Protein AF-A0A844MZE5-F1 (afdb_monomer_lite)

Structure (mmCIF, N/CA/C/O backbone):
data_AF-A0A844MZE5-F1
#
_entry.id   AF-A0A844MZE5-F1
#
loop_
_atom_site.group_PDB
_atom_site.id
_atom_site.type_symbol
_atom_site.label_atom_id
_atom_site.label_alt_id
_atom_site.label_comp_id
_atom_site.label_asym_id
_atom_site.label_entity_id
_atom_site.label_seq_id
_atom_site.pdbx_PDB_ins_code
_atom_site.Cartn_x
_atom_site.Cartn_y
_atom_site.Cartn_z
_atom_site.occupancy
_atom_site.B_iso_or_equiv
_atom_site.auth_seq_id
_atom_site.auth_comp_id
_atom_site.auth_asym_id
_atom_site.auth_atom_id
_atom_site.pdbx_PDB_model_num
ATOM 1 N N . MET A 1 1 ? 34.091 -1.057 -48.719 1.00 62.03 1 MET A N 1
ATOM 2 C CA . MET A 1 1 ? 33.759 -0.108 -47.631 1.00 62.03 1 MET A CA 1
ATOM 3 C C . MET A 1 1 ? 32.250 0.075 -47.453 1.00 62.03 1 MET A C 1
ATOM 5 O O . MET A 1 1 ? 31.796 -0.025 -46.327 1.00 62.03 1 MET A O 1
ATOM 9 N N . PHE A 1 2 ? 31.453 0.263 -48.514 1.00 74.75 2 PHE A N 1
ATOM 10 C CA . PHE A 1 2 ? 29.989 0.417 -48.389 1.00 74.75 2 PHE A CA 1
ATOM 11 C C . PHE A 1 2 ? 29.241 -0.821 -47.860 1.00 74.75 2 PHE A C 1
ATOM 13 O O . PHE A 1 2 ? 28.331 -0.682 -47.054 1.00 74.75 2 PHE A O 1
ATOM 20 N N . ALA A 1 3 ? 29.650 -2.036 -48.246 1.00 79.75 3 ALA A N 1
ATOM 21 C CA . ALA A 1 3 ? 29.016 -3.264 -47.754 1.00 79.75 3 ALA A CA 1
ATOM 22 C C . ALA A 1 3 ? 29.178 -3.441 -46.232 1.00 79.75 3 ALA A C 1
ATOM 24 O O . ALA A 1 3 ? 28.212 -3.742 -45.544 1.00 79.75 3 ALA A O 1
ATOM 25 N N . THR A 1 4 ? 30.373 -3.176 -45.694 1.00 84.81 4 THR A N 1
ATOM 26 C CA . THR A 1 4 ? 30.642 -3.233 -44.251 1.00 84.81 4 THR A CA 1
ATOM 27 C C . THR A 1 4 ? 29.867 -2.175 -43.473 1.00 84.81 4 THR A C 1
ATOM 29 O O . THR A 1 4 ? 29.369 -2.474 -42.394 1.00 84.81 4 THR A O 1
ATOM 32 N N . PHE A 1 5 ? 29.723 -0.966 -44.022 1.00 85.44 5 PHE A N 1
ATOM 33 C CA . PHE A 1 5 ? 28.896 0.076 -43.415 1.00 85.44 5 PHE A CA 1
ATOM 34 C C . PHE A 1 5 ? 27.427 -0.360 -43.322 1.00 85.44 5 PHE A C 1
ATOM 36 O O . PHE A 1 5 ? 26.865 -0.348 -42.233 1.00 85.44 5 PHE A O 1
ATOM 43 N N . ASN A 1 6 ? 26.847 -0.862 -44.418 1.00 90.94 6 ASN A N 1
ATOM 44 C CA . ASN A 1 6 ? 25.459 -1.336 -44.429 1.00 90.94 6 ASN A CA 1
ATOM 45 C C . ASN A 1 6 ? 25.222 -2.486 -43.437 1.00 90.94 6 ASN A C 1
ATOM 47 O O . ASN A 1 6 ? 24.191 -2.515 -42.771 1.00 90.94 6 ASN A O 1
ATOM 51 N N . THR A 1 7 ? 26.178 -3.410 -43.296 1.00 93.06 7 THR A N 1
ATOM 52 C CA . THR A 1 7 ? 26.089 -4.497 -42.308 1.00 93.06 7 THR A CA 1
ATOM 53 C C . THR A 1 7 ? 26.129 -3.979 -40.870 1.00 93.06 7 THR A C 1
ATOM 55 O O . THR A 1 7 ? 25.353 -4.444 -40.039 1.00 93.06 7 THR A O 1
ATOM 58 N N . ILE A 1 8 ? 27.002 -3.013 -40.565 1.00 92.69 8 ILE A N 1
ATOM 59 C CA . ILE A 1 8 ? 27.082 -2.410 -39.225 1.00 92.69 8 ILE A CA 1
ATOM 60 C C . ILE A 1 8 ? 25.789 -1.654 -38.907 1.00 92.69 8 ILE A C 1
ATOM 62 O O . ILE A 1 8 ? 25.239 -1.820 -37.822 1.00 92.69 8 ILE A O 1
ATOM 66 N N . THR A 1 9 ? 25.267 -0.877 -39.857 1.00 93.81 9 THR A N 1
ATOM 67 C CA . THR A 1 9 ? 24.006 -0.147 -39.686 1.00 93.81 9 THR A CA 1
ATOM 68 C C . THR A 1 9 ? 22.833 -1.095 -39.452 1.00 93.81 9 THR A C 1
ATOM 70 O O . THR A 1 9 ? 22.092 -0.892 -38.498 1.00 93.81 9 THR A O 1
ATOM 73 N N . ALA A 1 10 ? 22.692 -2.155 -40.253 1.00 94.06 10 ALA A N 1
ATOM 74 C CA . ALA A 1 10 ? 21.623 -3.139 -40.074 1.00 94.06 10 ALA A CA 1
ATOM 75 C C . ALA A 1 10 ? 21.703 -3.833 -38.706 1.00 94.06 10 ALA A C 1
ATOM 77 O O . ALA A 1 10 ? 20.688 -3.983 -38.032 1.00 94.06 10 ALA A O 1
ATOM 78 N N . LYS A 1 11 ? 22.914 -4.190 -38.257 1.00 95.31 11 LYS A N 1
ATOM 79 C CA . LYS A 1 11 ? 23.116 -4.786 -36.932 1.00 95.31 11 LYS A CA 1
ATOM 80 C C . LYS A 1 11 ? 22.737 -3.820 -35.810 1.00 95.31 11 LYS A C 1
ATOM 82 O O . LYS A 1 11 ? 22.102 -4.231 -34.850 1.00 95.31 11 LYS A O 1
ATOM 87 N N . ASN A 1 12 ? 23.117 -2.550 -35.926 1.00 94.38 12 ASN A N 1
ATOM 88 C CA . ASN A 1 12 ? 22.769 -1.548 -34.921 1.00 94.38 12 ASN A CA 1
ATOM 89 C C . ASN A 1 12 ? 21.256 -1.311 -34.866 1.00 94.38 12 ASN A C 1
ATOM 91 O O . ASN A 1 12 ? 20.723 -1.211 -33.769 1.00 94.38 12 ASN A O 1
ATOM 95 N N . ILE A 1 13 ? 20.578 -1.277 -36.020 1.00 95.75 13 ILE A N 1
ATOM 96 C CA . ILE A 1 13 ? 19.114 -1.169 -36.088 1.00 95.75 13 ILE A CA 1
ATOM 97 C C . ILE A 1 13 ? 18.466 -2.361 -35.382 1.00 95.75 13 ILE A C 1
ATOM 99 O O . ILE A 1 13 ? 17.639 -2.161 -34.500 1.00 95.75 13 ILE A O 1
ATOM 103 N N . GLN A 1 14 ? 18.908 -3.582 -35.685 1.00 96.62 14 GLN A N 1
ATOM 104 C CA . GLN A 1 14 ? 18.372 -4.780 -35.044 1.00 96.62 14 GLN A CA 1
ATOM 105 C C . GLN A 1 14 ? 18.570 -4.756 -33.519 1.00 96.62 14 GLN A C 1
ATOM 107 O O . GLN A 1 14 ? 17.635 -5.018 -32.774 1.00 96.62 14 GLN A O 1
ATOM 112 N N . VAL A 1 15 ? 19.761 -4.377 -33.042 1.00 96.94 15 VAL A N 1
ATOM 113 C CA . VAL A 1 15 ? 20.028 -4.251 -31.598 1.00 96.94 15 VAL A CA 1
ATOM 114 C C . VAL A 1 15 ? 19.123 -3.197 -30.955 1.00 96.94 15 VAL A C 1
ATOM 116 O O . VAL A 1 15 ? 18.650 -3.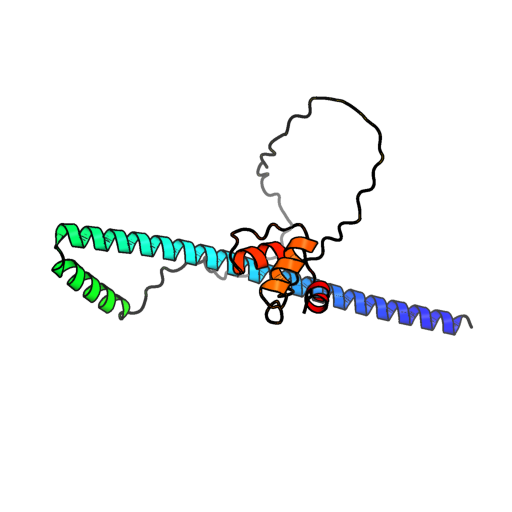392 -29.839 1.00 96.94 15 VAL A O 1
ATOM 119 N N . THR A 1 16 ? 18.858 -2.081 -31.641 1.00 95.31 16 THR A N 1
ATOM 120 C CA . THR A 1 16 ? 17.928 -1.070 -31.122 1.00 95.31 16 THR A CA 1
ATOM 121 C C . THR A 1 16 ? 16.478 -1.542 -31.132 1.00 95.31 16 THR A C 1
ATOM 123 O O . THR A 1 16 ? 15.748 -1.216 -30.205 1.00 95.31 16 THR A O 1
ATOM 126 N N . GLU A 1 17 ? 16.057 -2.317 -32.130 1.00 96.75 17 GLU A N 1
ATOM 127 C CA . GLU A 1 17 ? 14.709 -2.894 -32.191 1.00 96.75 17 GLU A CA 1
ATOM 128 C C . GLU A 1 17 ? 14.490 -3.914 -31.068 1.00 96.75 17 GLU A C 1
ATOM 130 O O . GLU A 1 17 ? 13.456 -3.872 -30.402 1.00 96.75 17 GLU A O 1
ATOM 135 N N . GLU A 1 18 ? 15.484 -4.766 -30.800 1.00 96.69 18 GLU A N 1
ATOM 136 C CA . GLU A 1 18 ? 15.472 -5.699 -29.667 1.00 96.69 18 GLU A CA 1
ATOM 137 C C . GLU A 1 18 ? 15.380 -4.938 -28.334 1.00 96.69 18 GLU A C 1
ATOM 139 O O . GLU A 1 18 ? 14.495 -5.219 -27.529 1.00 96.69 18 GLU A O 1
ATOM 144 N N . LEU A 1 19 ? 16.194 -3.892 -28.141 1.00 97.00 19 LEU A N 1
ATOM 145 C CA . LEU A 1 19 ? 16.140 -3.069 -26.927 1.00 97.00 19 LEU A CA 1
ATOM 146 C C . LEU A 1 19 ? 14.786 -2.363 -26.748 1.00 97.00 19 LEU A C 1
ATOM 148 O O . LEU A 1 19 ? 14.282 -2.264 -25.632 1.00 97.00 19 LEU A O 1
ATOM 152 N N . ILE A 1 20 ? 14.192 -1.857 -27.832 1.00 97.06 20 ILE A N 1
ATOM 153 C CA . ILE A 1 20 ? 12.863 -1.233 -27.784 1.00 97.06 20 ILE A CA 1
ATOM 154 C C . ILE A 1 20 ? 11.812 -2.265 -27.374 1.00 97.06 20 ILE A C 1
ATOM 156 O O . ILE A 1 20 ? 10.967 -1.956 -26.535 1.00 97.06 20 ILE A O 1
ATOM 160 N N . SER A 1 21 ? 11.871 -3.475 -27.933 1.00 97.38 21 SER A N 1
ATOM 161 C CA . SER A 1 21 ? 10.956 -4.562 -27.576 1.00 97.38 21 SER A CA 1
ATOM 162 C C . SER A 1 21 ? 11.075 -4.936 -26.097 1.00 97.38 21 SER A C 1
ATOM 164 O O . SER A 1 21 ? 10.057 -5.084 -25.420 1.00 97.38 21 SER A O 1
ATOM 166 N N . ASP A 1 22 ? 12.298 -5.041 -25.579 1.00 97.50 22 ASP A N 1
ATOM 167 C CA . ASP A 1 22 ? 12.542 -5.364 -24.170 1.00 97.50 22 ASP A CA 1
ATOM 168 C C . ASP A 1 22 ? 11.996 -4.270 -23.240 1.00 97.50 22 ASP A C 1
ATOM 170 O O . ASP A 1 22 ? 11.276 -4.566 -22.285 1.00 97.50 22 ASP A O 1
ATOM 174 N N . LEU A 1 23 ? 12.252 -2.996 -23.558 1.00 96.56 23 LEU A N 1
ATOM 175 C CA . LEU A 1 23 ? 11.736 -1.863 -22.782 1.00 96.56 23 LEU A CA 1
ATOM 176 C C . LEU A 1 23 ? 10.206 -1.772 -22.826 1.00 96.56 23 LEU A C 1
ATOM 178 O O . LEU A 1 23 ? 9.580 -1.412 -21.830 1.00 96.56 23 LEU A O 1
ATOM 182 N N . GLN A 1 24 ? 9.584 -2.094 -23.963 1.00 96.94 24 GLN A N 1
ATOM 183 C CA . GLN A 1 24 ? 8.125 -2.148 -24.073 1.00 96.94 24 GLN A CA 1
ATOM 184 C C . GLN A 1 24 ? 7.541 -3.253 -23.189 1.00 96.94 24 GLN A C 1
ATOM 186 O O . GLN A 1 24 ? 6.580 -2.998 -22.459 1.00 96.94 24 GLN A O 1
ATOM 191 N N . ALA A 1 25 ? 8.151 -4.441 -23.190 1.00 97.00 25 ALA A N 1
ATOM 192 C CA . ALA A 1 25 ? 7.737 -5.546 -22.331 1.00 97.00 25 ALA A CA 1
ATOM 193 C C . ALA A 1 25 ? 7.903 -5.209 -20.839 1.00 97.00 25 ALA A C 1
ATOM 195 O O . ALA A 1 25 ? 7.015 -5.502 -20.033 1.00 97.00 25 ALA A O 1
ATOM 196 N N . GLU A 1 26 ? 9.001 -4.548 -20.463 1.00 96.94 26 GLU A N 1
ATOM 197 C CA . GLU A 1 26 ? 9.233 -4.100 -19.087 1.00 96.94 26 GLU A CA 1
ATOM 198 C C . GLU A 1 26 ? 8.205 -3.046 -18.651 1.00 96.94 26 GLU A C 1
ATOM 200 O O . GLU A 1 26 ? 7.651 -3.129 -17.553 1.00 96.94 26 GLU A O 1
ATOM 205 N N . LEU A 1 27 ? 7.875 -2.095 -19.529 1.00 95.75 27 LEU A N 1
ATOM 206 C CA . LEU A 1 27 ? 6.874 -1.064 -19.255 1.00 95.75 27 LEU A CA 1
ATOM 207 C C . LEU A 1 27 ? 5.479 -1.679 -19.068 1.00 95.75 27 LEU A C 1
ATOM 209 O O . LEU A 1 27 ? 4.749 -1.302 -18.146 1.00 95.75 27 LEU A O 1
ATOM 213 N N . GLU A 1 28 ? 5.104 -2.650 -19.898 1.00 96.94 28 GLU A N 1
ATOM 214 C CA . GLU A 1 28 ? 3.848 -3.387 -19.735 1.00 96.94 28 GLU A CA 1
ATOM 215 C C . GLU A 1 28 ? 3.813 -4.187 -18.430 1.00 96.94 28 GLU A C 1
ATOM 217 O O . GLU A 1 28 ? 2.810 -4.134 -17.710 1.00 96.94 28 GLU A O 1
ATOM 222 N N . ALA A 1 29 ? 4.908 -4.862 -18.074 1.00 96.62 29 ALA A N 1
ATOM 223 C CA . ALA A 1 29 ? 5.017 -5.578 -16.807 1.00 96.62 29 ALA A CA 1
ATOM 224 C C . ALA A 1 29 ? 4.889 -4.626 -15.604 1.00 96.62 29 ALA A C 1
ATOM 226 O O . ALA A 1 29 ? 4.126 -4.906 -14.675 1.00 96.62 29 ALA A O 1
ATOM 227 N N . ALA A 1 30 ? 5.560 -3.473 -15.643 1.00 95.69 30 ALA A N 1
ATOM 228 C CA . ALA A 1 30 ? 5.469 -2.450 -14.604 1.00 95.69 30 ALA A CA 1
ATOM 229 C C . ALA A 1 30 ? 4.044 -1.884 -14.477 1.00 95.69 30 ALA A C 1
ATOM 231 O O . ALA A 1 30 ? 3.528 -1.738 -13.367 1.00 95.69 30 ALA A O 1
ATOM 232 N N . ARG A 1 31 ? 3.355 -1.633 -15.600 1.00 95.88 31 ARG A N 1
ATOM 233 C CA . ARG A 1 31 ? 1.943 -1.205 -15.596 1.00 95.88 31 ARG A CA 1
ATOM 234 C C . ARG A 1 31 ? 1.025 -2.246 -14.961 1.00 95.88 31 ARG A C 1
ATOM 236 O O . ARG A 1 31 ? 0.148 -1.883 -14.181 1.00 95.88 31 ARG A O 1
ATOM 243 N N . GLN A 1 32 ? 1.228 -3.527 -15.263 1.00 96.81 32 GLN A N 1
ATOM 244 C CA . GLN A 1 32 ? 0.449 -4.606 -14.651 1.00 96.81 32 GLN A CA 1
ATOM 245 C C . GLN A 1 32 ? 0.706 -4.713 -13.143 1.00 96.81 32 GLN A C 1
ATOM 247 O O . GLN A 1 32 ? -0.237 -4.919 -12.378 1.00 96.81 32 GLN A O 1
ATOM 252 N N . GLN A 1 33 ? 1.955 -4.547 -12.701 1.00 95.62 33 GLN A N 1
ATOM 253 C CA . GLN A 1 33 ? 2.292 -4.529 -11.274 1.00 95.62 33 GLN A CA 1
ATOM 254 C C . GLN A 1 33 ? 1.639 -3.348 -10.553 1.00 95.62 33 GLN A C 1
ATOM 256 O O . GLN A 1 33 ? 1.045 -3.538 -9.494 1.00 95.62 33 GLN A O 1
ATOM 261 N N . LEU A 1 34 ? 1.673 -2.154 -11.149 1.00 95.12 34 LEU A N 1
ATOM 262 C CA . LEU A 1 34 ? 1.036 -0.969 -10.581 1.00 95.12 34 LEU A CA 1
ATOM 263 C C . LEU A 1 34 ? -0.485 -1.137 -10.469 1.00 95.12 34 LEU A C 1
ATOM 265 O O . LEU A 1 34 ? -1.059 -0.814 -9.432 1.00 95.12 34 LEU A O 1
ATOM 269 N N . ALA A 1 35 ? -1.131 -1.706 -11.490 1.00 95.19 35 ALA A N 1
ATOM 270 C CA . ALA A 1 35 ? -2.563 -1.995 -11.443 1.00 95.19 35 ALA A CA 1
ATOM 271 C C . ALA A 1 35 ? -2.920 -2.974 -10.309 1.00 95.19 35 ALA A C 1
ATOM 273 O O . ALA A 1 35 ? -3.904 -2.765 -9.601 1.00 95.19 35 ALA A O 1
ATOM 274 N N . ARG A 1 36 ? -2.097 -4.011 -10.092 1.00 95.44 36 ARG A N 1
ATOM 275 C CA . ARG A 1 36 ? -2.279 -4.943 -8.966 1.00 95.44 36 ARG A CA 1
ATOM 276 C C . ARG A 1 36 ? -2.114 -4.250 -7.622 1.00 95.44 36 ARG A C 1
ATOM 278 O O . ARG A 1 36 ? -2.957 -4.431 -6.752 1.00 95.44 36 ARG A O 1
ATOM 285 N N . PHE A 1 37 ? -1.079 -3.429 -7.472 1.00 96.19 37 PHE A N 1
ATOM 286 C CA . PHE A 1 37 ? -0.841 -2.697 -6.232 1.00 96.19 37 PHE A CA 1
ATOM 287 C C . PHE A 1 37 ? -2.004 -1.753 -5.898 1.00 96.19 37 PHE A C 1
ATOM 289 O O . PHE A 1 37 ? -2.489 -1.751 -4.773 1.00 96.19 37 PHE A O 1
ATOM 296 N N . GLN A 1 38 ? -2.518 -1.016 -6.886 1.00 95.06 38 GLN A N 1
ATOM 297 C CA . GLN A 1 38 ? -3.681 -0.142 -6.696 1.00 95.06 38 GLN A CA 1
ATOM 298 C C . GLN A 1 38 ? -4.940 -0.923 -6.300 1.00 95.06 38 GLN A C 1
ATOM 300 O O . GLN A 1 38 ? -5.698 -0.486 -5.432 1.00 95.06 38 GLN A O 1
ATOM 305 N N . GLN A 1 39 ? -5.162 -2.091 -6.908 1.00 95.12 39 GLN A N 1
ATOM 306 C CA . GLN A 1 39 ? -6.278 -2.962 -6.546 1.00 95.12 39 GLN A CA 1
ATOM 307 C C . GLN A 1 39 ? -6.145 -3.479 -5.105 1.00 95.12 39 GLN A C 1
ATOM 309 O O . GLN A 1 39 ? -7.122 -3.474 -4.352 1.00 95.12 39 GLN A O 1
ATOM 314 N N . GLU A 1 40 ? -4.946 -3.909 -4.712 1.00 94.31 40 GLU A N 1
ATOM 315 C CA . GLU A 1 40 ? -4.650 -4.358 -3.349 1.00 94.31 40 GLU A CA 1
ATOM 316 C C . GLU A 1 40 ? -4.820 -3.226 -2.331 1.00 94.31 40 GLU A C 1
ATOM 318 O O . GLU A 1 40 ? -5.442 -3.432 -1.289 1.00 94.31 40 GLU A O 1
ATOM 323 N N . GLU A 1 41 ? -4.354 -2.018 -2.646 1.00 94.94 41 GLU A N 1
ATOM 324 C CA . GLU A 1 41 ? -4.517 -0.836 -1.800 1.00 94.94 41 GLU A CA 1
ATOM 325 C C . GLU A 1 41 ? -6.002 -0.498 -1.598 1.00 94.94 41 GLU A C 1
ATOM 327 O O . GLU A 1 41 ? -6.452 -0.307 -0.465 1.00 94.94 41 GLU A O 1
ATOM 332 N N . GLN A 1 42 ? -6.806 -0.504 -2.666 1.00 93.06 42 GLN A N 1
ATOM 333 C CA . GLN A 1 42 ? -8.246 -0.262 -2.561 1.00 93.06 42 GLN A CA 1
ATOM 334 C C . GLN A 1 42 ? -8.944 -1.342 -1.720 1.00 93.06 42 GLN A C 1
ATOM 336 O O . GLN A 1 42 ? -9.814 -1.030 -0.895 1.00 93.06 42 GLN A O 1
ATOM 341 N N . ALA A 1 43 ? -8.553 -2.607 -1.883 1.00 91.19 43 ALA A N 1
ATOM 342 C CA . ALA A 1 43 ? -9.070 -3.700 -1.067 1.00 91.19 43 ALA A CA 1
ATOM 343 C C . ALA A 1 43 ? -8.673 -3.528 0.408 1.00 91.19 43 AL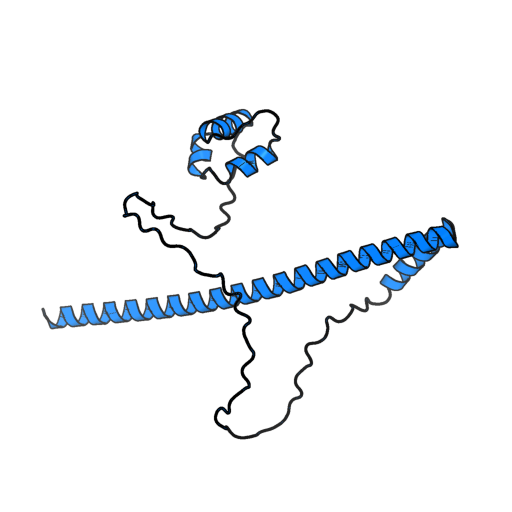A A C 1
ATOM 345 O O . ALA A 1 43 ? -9.508 -3.710 1.297 1.00 91.19 43 ALA A O 1
ATOM 346 N N . GLN A 1 44 ? -7.436 -3.107 0.679 1.00 93.56 44 GLN A N 1
ATOM 347 C CA . GLN A 1 44 ? -6.939 -2.860 2.028 1.00 93.56 44 GLN A CA 1
ATOM 348 C C . GLN A 1 44 ? -7.661 -1.689 2.701 1.00 93.56 44 GLN A C 1
ATOM 350 O O . GLN A 1 44 ? -8.061 -1.808 3.860 1.00 93.56 44 GLN A O 1
ATOM 355 N N . LEU A 1 45 ? -7.871 -0.578 1.993 1.00 93.62 45 LEU A N 1
ATOM 356 C CA . LEU A 1 45 ? -8.633 0.564 2.502 1.00 93.62 45 LEU A CA 1
ATOM 357 C C . LEU A 1 45 ? -10.079 0.168 2.817 1.00 93.62 45 LEU A C 1
ATOM 359 O O . LEU A 1 45 ? -10.596 0.523 3.876 1.00 93.62 45 LEU A O 1
ATOM 363 N N . THR A 1 46 ? -10.700 -0.633 1.949 1.00 93.75 46 THR A N 1
ATOM 364 C CA . THR A 1 46 ? -12.053 -1.163 2.171 1.00 93.75 46 THR A CA 1
ATOM 365 C C . THR A 1 46 ? -12.103 -2.074 3.399 1.00 93.75 46 THR A C 1
ATOM 367 O O . THR A 1 46 ? -12.968 -1.910 4.261 1.00 93.75 46 THR A O 1
ATOM 370 N N . ALA A 1 47 ? -11.148 -2.999 3.528 1.00 90.00 47 ALA A N 1
ATOM 371 C CA . ALA A 1 47 ? -11.045 -3.892 4.678 1.00 90.00 47 ALA A CA 1
ATOM 372 C C . ALA A 1 47 ? -10.795 -3.120 5.982 1.00 90.00 47 ALA A C 1
ATOM 374 O O . ALA A 1 47 ? -11.393 -3.434 7.011 1.00 90.00 47 ALA A O 1
ATOM 375 N N . LYS A 1 48 ? -9.962 -2.075 5.938 1.00 91.94 48 LYS A N 1
ATOM 376 C CA . LYS A 1 48 ? -9.706 -1.192 7.077 1.00 91.94 48 LYS A CA 1
ATOM 377 C C . LYS A 1 48 ? -10.969 -0.439 7.492 1.00 91.94 48 LYS A C 1
ATOM 379 O O . LYS A 1 48 ? -11.308 -0.462 8.670 1.00 91.94 48 LYS A O 1
ATOM 384 N N . ALA A 1 49 ? -11.691 0.158 6.546 1.00 92.19 49 ALA A N 1
ATOM 385 C CA . ALA A 1 49 ? -12.949 0.848 6.830 1.00 92.19 49 ALA A CA 1
ATOM 386 C C . ALA A 1 49 ? -14.001 -0.105 7.430 1.00 92.19 49 ALA A C 1
ATOM 388 O O . ALA A 1 49 ? -14.674 0.237 8.405 1.00 92.19 49 ALA A O 1
ATOM 389 N N . ALA A 1 50 ? -14.105 -1.329 6.902 1.00 90.12 50 ALA A N 1
ATOM 390 C CA . ALA A 1 50 ? -14.984 -2.358 7.453 1.00 90.12 50 ALA A CA 1
ATOM 391 C C . ALA A 1 50 ? -14.569 -2.778 8.876 1.00 90.12 50 ALA A C 1
ATOM 393 O O . ALA A 1 50 ? -15.424 -2.911 9.751 1.00 90.12 50 ALA A O 1
ATOM 394 N N . ALA A 1 51 ? -13.267 -2.940 9.133 1.00 90.62 51 ALA A N 1
ATOM 395 C CA . ALA A 1 51 ? -12.744 -3.268 10.458 1.00 90.62 51 ALA A CA 1
ATOM 396 C C . ALA A 1 51 ? -12.979 -2.138 11.474 1.00 90.62 51 ALA A C 1
ATOM 398 O O . ALA A 1 51 ? -13.373 -2.408 12.609 1.00 90.62 51 ALA A O 1
ATOM 399 N N . GLU A 1 52 ? -12.791 -0.879 11.074 1.00 91.56 52 GLU A N 1
ATOM 400 C CA . GLU A 1 52 ? -13.082 0.293 11.909 1.00 91.56 52 GLU A CA 1
ATOM 401 C C . GLU A 1 52 ? -14.578 0.374 12.247 1.00 91.56 52 GLU A C 1
ATOM 403 O O . GLU A 1 52 ? -14.938 0.541 13.415 1.00 91.56 52 GLU A O 1
ATOM 408 N N . SER A 1 53 ? -15.453 0.145 11.263 1.00 92.94 53 SER A N 1
ATOM 409 C CA . SER A 1 53 ? -16.902 0.084 11.480 1.00 92.94 53 SER A CA 1
ATOM 410 C C . SER A 1 53 ? -17.304 -1.063 12.417 1.00 92.94 53 SER A C 1
ATOM 412 O O . SER A 1 53 ? -18.106 -0.869 13.335 1.00 92.94 53 SER A O 1
ATOM 414 N N . ALA A 1 54 ? -16.710 -2.248 12.246 1.00 88.44 54 ALA A N 1
ATOM 415 C CA . ALA A 1 54 ? -16.952 -3.393 13.120 1.00 88.44 54 ALA A CA 1
ATOM 416 C C . ALA A 1 54 ? -16.488 -3.124 14.561 1.00 88.44 54 ALA A C 1
ATOM 418 O O . ALA A 1 54 ? -17.188 -3.485 15.510 1.00 88.44 54 ALA A O 1
ATOM 419 N N . LEU A 1 55 ? -15.348 -2.448 14.740 1.00 88.56 55 LEU A N 1
ATOM 420 C CA . LEU A 1 55 ? -14.848 -2.048 16.056 1.00 88.56 55 LEU A CA 1
ATOM 421 C C . LEU A 1 55 ? -15.808 -1.060 16.728 1.00 88.56 55 LEU A C 1
ATOM 423 O O . LEU A 1 55 ? -16.134 -1.228 17.906 1.00 88.56 55 LEU A O 1
ATOM 427 N N . GLU A 1 56 ? -16.311 -0.069 15.991 1.00 91.56 56 GLU A N 1
ATOM 428 C CA . GLU A 1 56 ? -17.290 0.886 16.517 1.00 91.56 56 GLU A CA 1
ATOM 429 C C . GLU A 1 56 ? -18.606 0.195 16.911 1.00 91.56 56 GLU A C 1
ATOM 431 O O . GLU A 1 56 ? -19.135 0.427 18.007 1.00 91.56 56 GLU A O 1
ATOM 436 N N . ALA A 1 57 ? -19.107 -0.711 16.067 1.00 89.81 57 ALA A N 1
ATOM 437 C CA . ALA A 1 57 ? -20.302 -1.500 16.351 1.00 89.81 57 ALA A CA 1
ATOM 438 C C . ALA A 1 57 ? -20.121 -2.382 17.597 1.00 89.81 57 ALA A C 1
ATOM 440 O O . ALA A 1 57 ? -20.992 -2.397 18.473 1.00 89.81 57 ALA A O 1
ATOM 441 N N . ALA A 1 58 ? -18.972 -3.052 17.728 1.00 87.00 58 ALA A N 1
ATOM 442 C CA . ALA A 1 58 ? -18.637 -3.844 18.906 1.00 87.00 58 ALA A CA 1
ATOM 443 C C . ALA A 1 58 ? -18.568 -2.968 20.165 1.00 87.00 58 ALA A C 1
ATOM 445 O O . ALA A 1 58 ? -19.172 -3.301 21.185 1.00 87.00 58 ALA A O 1
ATOM 446 N N . ALA A 1 59 ? -17.909 -1.807 20.098 1.00 87.81 59 ALA A N 1
ATOM 447 C CA . ALA A 1 59 ? -17.839 -0.867 21.215 1.00 87.81 59 ALA A CA 1
ATOM 448 C C . ALA A 1 59 ? -19.234 -0.379 21.645 1.00 87.81 59 ALA A C 1
ATOM 450 O O . ALA A 1 59 ? -19.512 -0.258 22.844 1.00 87.81 59 ALA A O 1
ATOM 451 N N . LYS A 1 60 ? -20.134 -0.131 20.687 1.00 91.19 60 LYS A N 1
ATOM 452 C CA . LYS A 1 60 ? -21.528 0.236 20.963 1.00 91.19 60 LYS A CA 1
ATOM 453 C C . LYS A 1 60 ? -22.303 -0.915 21.608 1.00 91.19 60 LYS A C 1
ATOM 455 O O . LYS A 1 60 ? -23.026 -0.671 22.573 1.00 91.19 60 LYS A O 1
ATOM 460 N N . ALA A 1 61 ? -22.119 -2.147 21.133 1.00 87.75 61 ALA A N 1
ATOM 461 C CA . ALA A 1 61 ? -22.722 -3.337 21.730 1.00 87.75 61 ALA A CA 1
ATOM 462 C C . ALA A 1 61 ? -22.250 -3.541 23.178 1.00 87.75 61 ALA A C 1
ATOM 464 O O . ALA A 1 61 ? -23.080 -3.684 24.073 1.00 87.75 61 ALA A O 1
ATOM 465 N N . PHE A 1 62 ? -20.943 -3.432 23.444 1.00 87.38 62 PHE A N 1
ATOM 466 C CA . PHE A 1 62 ? -20.399 -3.516 24.804 1.00 87.38 62 PHE A CA 1
ATOM 467 C C . PHE A 1 62 ? -20.975 -2.444 25.732 1.00 87.38 62 PHE A C 1
ATOM 469 O O . PHE A 1 62 ? -21.347 -2.755 26.862 1.00 87.38 62 PHE A O 1
ATOM 476 N N . LYS A 1 63 ? -21.102 -1.194 25.265 1.00 89.38 63 LYS A N 1
ATOM 477 C CA . LYS A 1 63 ? -21.741 -0.124 26.049 1.00 89.38 63 LYS A CA 1
ATOM 478 C C . LYS A 1 63 ? -23.214 -0.425 26.330 1.00 89.38 63 LYS A C 1
ATOM 480 O O . LYS A 1 63 ? -23.660 -0.231 27.455 1.00 89.38 63 LYS A O 1
ATOM 485 N N . ALA A 1 64 ? -23.963 -0.907 25.339 1.00 89.81 64 ALA A N 1
ATOM 486 C CA . ALA A 1 64 ? -25.372 -1.254 25.513 1.00 89.81 64 ALA A CA 1
ATOM 487 C C . ALA A 1 64 ? -25.562 -2.398 26.524 1.00 89.81 64 ALA A C 1
ATOM 489 O O . ALA A 1 64 ? -26.422 -2.303 27.398 1.00 89.81 64 ALA A O 1
ATOM 490 N N . VAL A 1 65 ? -24.721 -3.435 26.456 1.00 88.81 65 VAL A N 1
ATOM 491 C CA . VAL A 1 65 ? -24.732 -4.553 27.413 1.00 88.81 65 VAL A CA 1
ATOM 492 C C . VAL A 1 65 ? -24.358 -4.078 28.816 1.00 88.81 65 VAL A C 1
ATOM 494 O O . VAL A 1 65 ? -25.049 -4.427 29.768 1.00 88.81 65 VAL A O 1
ATOM 497 N N . ALA A 1 66 ? -23.338 -3.226 28.950 1.00 88.94 66 ALA A N 1
ATOM 498 C CA . ALA A 1 66 ? -22.954 -2.652 30.240 1.00 88.94 66 ALA A CA 1
ATOM 499 C C . ALA A 1 66 ? -24.098 -1.855 30.887 1.00 88.94 66 ALA A C 1
ATOM 501 O O . ALA A 1 66 ? -24.310 -1.952 32.093 1.00 88.94 66 ALA A O 1
ATOM 502 N N . ILE A 1 67 ? -24.859 -1.097 30.089 1.00 89.38 67 ILE A N 1
ATOM 503 C CA . ILE A 1 67 ? -26.013 -0.323 30.572 1.00 89.38 67 ILE A CA 1
ATOM 504 C C . ILE A 1 67 ? -27.176 -1.241 30.975 1.00 89.38 67 ILE A C 1
ATOM 506 O O . ILE A 1 67 ? -27.822 -0.990 31.988 1.00 89.38 67 ILE A O 1
ATOM 510 N N . ALA A 1 68 ? -27.461 -2.285 30.192 1.00 88.12 68 ALA A N 1
ATOM 511 C CA . ALA A 1 68 ? -28.629 -3.141 30.403 1.00 88.12 68 ALA A CA 1
ATOM 512 C C . ALA A 1 68 ? -28.418 -4.235 31.466 1.00 88.12 68 ALA A C 1
ATOM 514 O O . ALA A 1 68 ? -29.360 -4.578 32.178 1.00 88.12 68 ALA A O 1
ATOM 515 N N . TYR A 1 69 ? -27.202 -4.775 31.579 1.00 86.88 69 TYR A N 1
ATOM 516 C CA . TYR A 1 69 ? -26.904 -5.976 32.371 1.00 86.88 69 TYR A CA 1
ATOM 517 C C . TYR A 1 69 ? -25.739 -5.799 33.364 1.00 86.88 69 TYR A C 1
ATOM 519 O O . TYR A 1 69 ? -25.423 -6.728 34.108 1.00 86.88 69 TYR A O 1
ATOM 527 N N . GLY A 1 70 ? -25.108 -4.619 33.418 1.00 86.44 70 GLY A N 1
ATOM 528 C CA . GLY A 1 70 ? -23.986 -4.341 34.320 1.00 86.44 70 GLY A CA 1
ATOM 529 C C . GLY A 1 70 ? -22.694 -5.079 33.945 1.00 86.44 70 GLY A C 1
ATOM 530 O O . GLY A 1 70 ? -22.564 -5.627 32.851 1.00 86.44 70 GLY A O 1
ATOM 531 N N . GLU A 1 71 ? -21.713 -5.089 34.854 1.00 80.94 71 GLU A N 1
ATOM 532 C CA . GLU A 1 71 ? -20.378 -5.663 34.600 1.00 80.94 71 GLU A CA 1
ATOM 533 C C . GLU A 1 71 ? -20.413 -7.176 34.323 1.00 80.94 71 GLU A C 1
ATOM 535 O O . GLU A 1 71 ? -19.747 -7.638 33.398 1.00 80.94 71 GLU A O 1
ATOM 540 N N . ASN A 1 72 ? -21.267 -7.931 35.023 1.00 81.62 72 ASN A N 1
ATOM 541 C CA . ASN A 1 72 ? -21.400 -9.381 34.825 1.00 81.62 72 ASN A CA 1
ATOM 542 C C . ASN A 1 72 ? -21.933 -9.737 33.424 1.00 81.62 72 ASN A C 1
ATOM 544 O O . ASN A 1 72 ? -21.450 -10.676 32.797 1.00 81.62 72 ASN A O 1
ATOM 548 N N . GLY A 1 73 ? -22.877 -8.954 32.886 1.00 81.25 73 GLY A N 1
ATOM 549 C CA . GLY A 1 73 ? -23.388 -9.167 31.527 1.00 81.25 73 GLY A CA 1
ATOM 550 C C . GLY A 1 73 ? -22.351 -8.871 30.440 1.00 81.25 73 GLY A C 1
ATOM 551 O O . GLY A 1 73 ? -22.359 -9.497 29.382 1.00 81.25 73 GLY A O 1
ATOM 552 N N . VAL A 1 74 ? -21.414 -7.953 30.701 1.00 84.94 74 VAL A N 1
ATOM 553 C CA . VAL A 1 74 ? -20.294 -7.674 29.788 1.00 84.94 74 VAL A CA 1
ATOM 554 C C . VAL A 1 74 ? -19.318 -8.849 29.746 1.00 84.94 74 VAL A C 1
ATOM 556 O O . VAL A 1 74 ? -18.815 -9.172 28.669 1.00 84.94 74 VAL A O 1
ATOM 559 N N . GLU A 1 75 ? -19.045 -9.497 30.879 1.00 85.50 75 GLU A N 1
ATOM 560 C CA . GLU A 1 75 ? -18.183 -10.686 30.930 1.00 85.50 75 GLU A CA 1
ATOM 561 C C . GLU A 1 75 ? -18.810 -11.884 30.211 1.00 85.50 75 GLU A C 1
ATOM 563 O O . GLU A 1 75 ? -18.143 -12.526 29.396 1.00 85.50 75 GLU A O 1
ATOM 568 N N . GLU A 1 76 ? -20.103 -12.136 30.422 1.00 83.31 76 GLU A N 1
ATOM 569 C CA . GLU A 1 76 ? -20.836 -13.180 29.695 1.00 83.31 76 GLU A CA 1
ATOM 570 C C . GLU A 1 76 ? -20.867 -12.912 28.186 1.00 83.31 76 GLU A C 1
ATOM 572 O O . GLU A 1 76 ? -20.611 -13.818 27.391 1.00 83.31 76 GLU A O 1
ATOM 577 N N . PHE A 1 77 ? -21.087 -11.660 27.776 1.00 86.06 77 PHE A N 1
ATOM 578 C CA . PHE A 1 77 ? -21.063 -11.277 26.366 1.00 86.06 77 PHE A CA 1
ATOM 579 C C . PHE A 1 77 ? -19.670 -11.447 25.737 1.00 86.06 77 PHE A C 1
ATOM 581 O O . PHE A 1 77 ? -19.570 -11.963 24.626 1.00 86.06 77 PHE A O 1
ATOM 588 N N . LYS A 1 78 ? -18.581 -11.100 26.441 1.00 86.44 78 LYS A N 1
ATOM 589 C CA . LYS A 1 78 ? -17.205 -11.374 25.975 1.00 86.44 78 LYS A CA 1
ATOM 590 C C . LYS A 1 78 ? -16.952 -12.871 25.800 1.00 86.44 78 LYS A C 1
ATOM 592 O O . LYS A 1 78 ? -16.389 -13.272 24.784 1.00 86.44 78 LYS A O 1
ATOM 597 N N . ASN A 1 79 ? -17.381 -13.685 26.764 1.00 86.00 79 ASN A N 1
ATOM 598 C CA . ASN A 1 79 ? -17.219 -15.138 26.711 1.00 86.00 79 ASN A CA 1
ATOM 599 C C . ASN A 1 79 ? -18.022 -15.756 25.557 1.00 86.00 79 ASN A C 1
ATOM 601 O O . ASN A 1 79 ? -17.500 -16.612 24.845 1.00 86.00 79 ASN A O 1
ATOM 605 N N . ALA A 1 80 ? -19.246 -15.276 25.316 1.00 83.12 80 ALA A N 1
ATOM 606 C CA . ALA A 1 80 ? -20.061 -15.687 24.176 1.00 83.12 80 ALA A CA 1
ATOM 607 C C . ALA A 1 80 ? -19.423 -15.293 22.833 1.00 83.12 80 ALA A C 1
ATOM 609 O O . ALA A 1 80 ? -19.429 -16.084 21.895 1.00 83.12 80 ALA A O 1
ATOM 610 N N . LEU A 1 81 ? -18.822 -14.102 22.744 1.00 82.81 81 LEU A N 1
ATOM 611 C CA . LEU A 1 81 ? -18.156 -13.619 21.531 1.00 82.81 81 LEU A CA 1
ATOM 612 C C . LEU A 1 81 ? -16.870 -14.409 21.234 1.00 82.81 81 LEU A C 1
ATOM 614 O O . LEU A 1 81 ? -16.598 -14.739 20.082 1.00 82.81 81 LEU A O 1
ATOM 618 N N . LEU A 1 82 ? -16.115 -14.785 22.272 1.00 84.31 82 LEU A N 1
ATOM 619 C CA . LEU A 1 82 ? -14.959 -15.678 22.145 1.00 84.31 82 LEU A CA 1
ATOM 620 C C . LEU A 1 82 ? -15.370 -17.091 21.714 1.00 84.31 82 LEU A C 1
ATOM 622 O O . LEU A 1 82 ? -14.722 -17.661 20.838 1.00 84.31 82 LEU A O 1
ATOM 626 N N . ALA A 1 83 ? -16.458 -17.634 22.263 1.00 83.50 83 ALA A N 1
ATOM 627 C CA . ALA A 1 83 ? -16.999 -18.923 21.837 1.00 83.50 83 ALA A CA 1
ATOM 628 C C . ALA A 1 83 ? -17.487 -18.887 20.376 1.00 83.50 83 ALA A C 1
ATOM 630 O O . ALA A 1 83 ? -17.142 -19.769 19.593 1.00 83.50 83 ALA A O 1
ATOM 631 N N . ALA A 1 84 ? -18.192 -17.824 19.977 1.00 77.38 84 ALA A N 1
ATOM 632 C CA . ALA A 1 84 ? -18.649 -17.620 18.602 1.00 77.38 84 ALA A CA 1
ATOM 633 C C . ALA A 1 84 ? -17.493 -17.409 17.609 1.00 77.38 84 ALA A C 1
ATOM 635 O O . ALA A 1 84 ? -17.629 -17.749 16.442 1.00 77.38 84 ALA A O 1
ATOM 636 N N . SER A 1 85 ? -16.345 -16.884 18.055 1.00 72.12 85 SER A N 1
ATOM 637 C CA . SER A 1 85 ? -15.143 -16.756 17.213 1.00 72.12 85 SER A CA 1
ATOM 638 C C . SER A 1 85 ? -14.407 -18.081 16.964 1.00 72.12 85 SER A C 1
ATOM 640 O O . SER A 1 85 ? -13.569 -18.154 16.066 1.00 72.12 85 SER A O 1
ATOM 642 N N . GLN A 1 86 ? -14.688 -19.114 17.770 1.00 68.75 86 GLN A N 1
ATOM 643 C CA . GLN A 1 86 ? -14.143 -20.466 17.595 1.00 68.75 86 GLN A CA 1
ATOM 644 C C . GLN A 1 86 ? -15.001 -21.322 16.654 1.00 68.75 86 GLN A C 1
ATOM 646 O O . GLN A 1 86 ? -14.479 -22.240 16.021 1.00 68.75 86 GLN A O 1
ATOM 651 N N . GLU A 1 87 ? -16.292 -21.009 16.518 1.00 57.00 87 GLU A N 1
ATOM 652 C CA . GLU A 1 87 ? -17.070 -21.426 15.354 1.00 57.00 87 GLU A CA 1
ATOM 653 C C . GLU A 1 87 ? -16.564 -20.646 14.136 1.00 57.00 87 GLU A C 1
ATOM 655 O O . GLU A 1 87 ? -16.344 -19.441 14.206 1.00 57.00 87 GLU A O 1
ATOM 660 N N . ALA A 1 88 ? -16.279 -21.360 13.044 1.00 49.00 88 ALA A N 1
ATOM 661 C CA . ALA A 1 88 ? -15.544 -20.845 11.892 1.00 49.00 88 ALA A CA 1
ATOM 662 C C . ALA A 1 88 ? -15.990 -19.424 11.489 1.00 49.00 88 ALA A C 1
ATOM 664 O O . ALA A 1 88 ? -17.196 -19.185 11.363 1.00 49.00 88 ALA A O 1
ATOM 665 N N . PRO A 1 89 ? -15.048 -18.491 11.252 1.00 50.69 89 PRO A N 1
ATOM 666 C CA . PRO A 1 89 ? -15.391 -17.126 10.900 1.00 50.69 89 PRO A CA 1
ATOM 667 C C . PRO A 1 89 ? -16.208 -17.154 9.612 1.00 50.69 89 PRO A C 1
ATOM 669 O O . PRO A 1 89 ? -15.690 -17.465 8.538 1.00 50.69 89 PRO A O 1
ATOM 672 N N . GLN A 1 90 ? -17.492 -16.810 9.708 1.00 51.88 90 GLN A N 1
ATOM 673 C CA . GLN A 1 90 ? -18.228 -16.336 8.548 1.00 51.88 90 GLN A CA 1
ATOM 674 C C . GLN A 1 90 ? -17.641 -14.970 8.224 1.00 51.88 90 GLN A C 1
ATOM 676 O O . GLN A 1 90 ? -18.090 -13.939 8.720 1.00 51.88 90 GLN A O 1
ATOM 681 N N . VAL A 1 91 ? -16.558 -14.988 7.448 1.00 48.94 91 VAL A N 1
ATOM 682 C CA . VAL A 1 91 ? -16.060 -13.809 6.755 1.00 48.94 91 VAL A CA 1
ATOM 683 C C . VAL A 1 91 ? -17.280 -13.240 6.034 1.00 48.94 91 VAL A C 1
ATOM 685 O O . VAL A 1 91 ? -17.884 -13.978 5.250 1.00 48.94 91 VAL A O 1
ATOM 688 N N . PRO A 1 92 ? -17.707 -11.994 6.310 1.00 49.47 92 PRO A N 1
ATOM 689 C CA . PRO A 1 92 ? -18.667 -11.334 5.450 1.00 49.47 92 PRO A CA 1
ATOM 690 C C . PRO A 1 92 ? -18.068 -11.418 4.056 1.00 49.47 92 PRO A C 1
ATOM 692 O O . PRO A 1 92 ? -16.997 -10.857 3.814 1.00 49.47 92 PRO A O 1
ATOM 695 N N . ALA A 1 93 ? -18.677 -12.225 3.188 1.00 45.78 93 ALA A N 1
ATOM 696 C CA . ALA A 1 93 ? -18.229 -12.320 1.820 1.00 45.78 93 ALA A CA 1
ATOM 697 C C . ALA A 1 93 ? -18.239 -10.886 1.290 1.00 45.78 93 ALA A C 1
ATOM 699 O O . ALA A 1 93 ? -19.285 -10.231 1.283 1.00 45.78 93 ALA A O 1
ATOM 700 N N . LEU A 1 94 ? -17.060 -10.385 0.906 1.00 45.50 94 LEU A N 1
ATOM 701 C CA . LEU A 1 94 ? -16.977 -9.267 -0.025 1.00 45.50 94 LEU A CA 1
ATOM 702 C C . LEU A 1 94 ? -18.000 -9.569 -1.124 1.00 45.50 94 LEU A C 1
ATOM 704 O O . LEU A 1 94 ? -18.044 -10.732 -1.540 1.00 45.50 94 LEU A O 1
ATOM 708 N N . PRO A 1 95 ? -18.853 -8.609 -1.532 1.00 41.22 95 PRO A N 1
ATOM 709 C CA . PRO A 1 95 ? -19.843 -8.858 -2.568 1.00 41.22 95 PRO A CA 1
ATOM 710 C C . PRO A 1 95 ? -19.127 -9.543 -3.723 1.00 41.22 95 PRO A C 1
ATOM 712 O O . PRO A 1 95 ? -18.209 -8.975 -4.317 1.00 41.22 95 PRO A O 1
ATOM 715 N N . ALA A 1 96 ? -19.471 -10.815 -3.927 1.00 44.72 96 ALA A N 1
ATOM 716 C CA . ALA A 1 96 ? -18.917 -11.604 -4.997 1.00 44.72 96 ALA A CA 1
ATOM 717 C C . ALA A 1 96 ? -19.243 -10.825 -6.265 1.00 44.72 96 ALA A C 1
ATOM 719 O O . ALA A 1 96 ? -20.413 -10.594 -6.568 1.00 44.72 96 ALA A O 1
ATOM 720 N N . VAL A 1 97 ? -18.209 -10.364 -6.966 1.00 48.22 97 VAL A N 1
ATOM 721 C CA . VAL A 1 97 ? -18.347 -10.100 -8.391 1.00 48.22 97 VAL A CA 1
ATOM 722 C C . VAL A 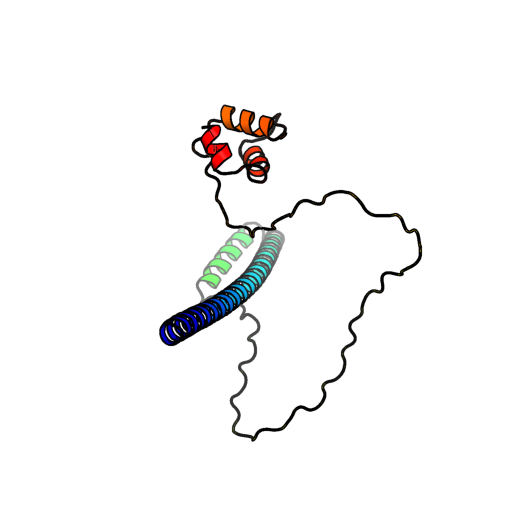1 97 ? -18.871 -11.415 -8.947 1.00 48.22 97 VAL A C 1
ATOM 724 O O . VAL A 1 97 ? -18.172 -12.425 -8.866 1.00 48.22 97 VAL A O 1
ATOM 727 N N . GLU A 1 98 ? -20.145 -11.412 -9.340 1.00 44.62 98 GLU A N 1
ATOM 728 C CA . GLU A 1 98 ? -20.851 -12.585 -9.834 1.00 44.62 98 GLU A CA 1
ATOM 729 C C . GLU A 1 98 ? -19.957 -13.293 -10.848 1.00 44.62 98 GLU A C 1
ATOM 731 O O . GLU A 1 98 ? -19.527 -12.707 -11.845 1.00 44.62 98 GLU A O 1
ATOM 736 N N . GLU A 1 99 ? -19.640 -14.554 -10.552 1.00 39.50 99 GLU A N 1
ATOM 737 C CA . GLU A 1 99 ? -19.095 -15.469 -11.536 1.00 39.50 99 GLU A CA 1
ATOM 738 C C . GLU A 1 99 ? -20.012 -15.413 -12.759 1.00 39.50 99 GLU A C 1
ATOM 740 O O . GLU A 1 99 ? -21.188 -15.776 -12.696 1.00 39.50 99 GLU A O 1
ATOM 745 N N . GLN A 1 100 ? -19.469 -14.920 -13.872 1.00 36.81 100 GLN A N 1
ATOM 746 C CA . GLN A 1 100 ? -20.112 -15.013 -15.172 1.00 36.81 100 GLN A CA 1
ATOM 747 C C . GLN A 1 100 ? -20.553 -16.468 -15.397 1.00 36.81 100 GLN A C 1
ATOM 749 O O . GLN A 1 100 ? -19.718 -17.376 -15.295 1.00 36.81 100 GLN A O 1
ATOM 754 N N . PRO A 1 101 ? -21.828 -16.733 -15.729 1.00 36.28 101 PRO A N 1
ATOM 755 C CA . PRO A 1 101 ? -22.214 -18.067 -16.135 1.00 36.28 101 PRO A CA 1
ATOM 756 C C . PRO A 1 101 ? -21.531 -18.377 -17.470 1.00 36.28 101 PRO A C 1
ATOM 758 O O . PRO A 1 101 ? -21.568 -17.588 -18.413 1.00 36.28 101 PRO A O 1
ATOM 761 N N . LYS A 1 102 ? -20.903 -19.553 -17.547 1.00 43.66 102 LYS A N 1
ATOM 762 C CA . LYS A 1 102 ? -20.519 -20.172 -18.818 1.00 43.66 102 LYS A CA 1
ATOM 763 C C . LYS A 1 102 ? -21.769 -20.298 -19.689 1.00 43.66 102 LYS A C 1
ATOM 765 O O . LYS A 1 102 ? -22.682 -21.030 -19.317 1.00 43.66 102 LYS A O 1
ATOM 770 N N . THR A 1 103 ? -21.767 -19.659 -20.852 1.00 37.25 103 THR A N 1
ATOM 771 C CA . THR A 1 103 ? -22.700 -19.962 -21.942 1.00 37.25 103 THR A CA 1
ATOM 772 C C . THR A 1 103 ? -21.963 -19.937 -23.275 1.00 37.25 103 THR A C 1
ATOM 774 O O . THR A 1 103 ? -21.388 -18.920 -23.650 1.00 37.25 103 THR A O 1
ATOM 777 N N . ASP A 1 104 ? -21.952 -21.119 -23.884 1.00 40.66 104 ASP A N 1
ATOM 778 C CA . ASP A 1 104 ? -21.957 -21.512 -25.298 1.00 40.66 104 ASP A CA 1
ATOM 779 C C . ASP A 1 104 ? -21.752 -20.470 -26.423 1.00 40.66 104 ASP A C 1
ATOM 781 O O . ASP A 1 104 ? -22.278 -19.361 -26.406 1.00 40.66 104 ASP A O 1
ATOM 785 N N . GLU A 1 105 ? -21.017 -20.933 -27.447 1.00 43.44 105 GLU A N 1
ATOM 786 C CA . GLU A 1 105 ? -20.911 -20.459 -28.841 1.00 43.44 105 GLU A CA 1
ATOM 787 C C . GLU A 1 105 ? -21.959 -19.439 -29.329 1.00 43.44 105 GLU A C 1
ATOM 789 O O . GLU A 1 105 ? -23.121 -19.807 -29.475 1.00 43.44 105 GLU A O 1
ATOM 794 N N . VAL A 1 106 ? -21.517 -18.247 -29.778 1.00 38.19 106 VAL A N 1
ATOM 795 C CA . VAL A 1 106 ? -22.084 -17.522 -30.943 1.00 38.19 106 VAL A CA 1
ATOM 796 C C . VAL A 1 106 ? -20.999 -16.649 -31.625 1.00 38.19 106 VAL A C 1
ATOM 798 O O . VAL A 1 106 ? -20.177 -16.023 -30.963 1.00 38.19 106 VAL A O 1
ATOM 801 N N . GLU A 1 107 ? -21.017 -16.649 -32.961 1.00 37.56 107 GLU A N 1
ATOM 802 C CA . GLU A 1 107 ? -20.196 -15.953 -33.976 1.00 37.56 107 GLU A CA 1
ATOM 803 C C . GLU A 1 107 ? -19.965 -14.420 -33.825 1.00 37.56 107 GLU A C 1
ATOM 805 O O . GLU A 1 107 ? -20.691 -13.735 -33.102 1.00 37.56 107 GLU A O 1
ATOM 810 N N . PRO A 1 108 ? -18.971 -13.834 -34.542 1.00 49.84 108 PRO A N 1
ATOM 811 C CA . PRO A 1 108 ? -18.525 -12.457 -34.335 1.00 49.84 108 PRO A CA 1
ATOM 812 C C . PRO A 1 108 ? -19.475 -11.447 -34.991 1.00 49.84 108 PRO A C 1
ATOM 814 O O . PRO A 1 108 ? -19.728 -11.508 -36.193 1.00 49.84 108 PRO A O 1
ATOM 817 N N . THR A 1 109 ? -19.952 -10.458 -34.228 1.00 38.19 109 THR A N 1
ATOM 818 C CA . THR A 1 109 ? -20.702 -9.316 -34.783 1.00 38.19 109 THR A CA 1
ATOM 819 C C . THR A 1 109 ? -20.082 -7.978 -34.360 1.00 38.19 109 THR A C 1
ATOM 821 O O . THR A 1 109 ? -19.709 -7.780 -33.209 1.00 38.19 109 THR A O 1
ATOM 824 N N . LEU A 1 110 ? -19.927 -7.100 -35.354 1.00 41.91 110 LEU A N 1
ATOM 825 C CA . LEU A 1 110 ? -19.335 -5.752 -35.360 1.00 41.91 110 LEU A CA 1
ATOM 826 C C . LEU A 1 110 ? -20.010 -4.750 -34.386 1.00 41.91 110 LEU A C 1
ATOM 828 O O . LEU A 1 110 ? -21.132 -4.998 -33.944 1.00 41.91 110 LEU A O 1
ATOM 832 N N . PRO A 1 111 ? -19.352 -3.615 -34.049 1.00 49.34 111 PRO A N 1
ATOM 833 C CA . PRO A 1 111 ? -19.724 -2.776 -32.913 1.00 49.34 111 PRO A CA 1
ATOM 834 C C . PRO A 1 111 ? -20.959 -1.930 -33.230 1.00 49.34 111 PRO A C 1
ATOM 836 O O . PRO A 1 111 ? -20.996 -1.241 -34.248 1.00 49.34 111 PRO A O 1
ATOM 839 N N . SER A 1 112 ? -21.947 -1.946 -32.336 1.00 41.50 112 SER A N 1
ATOM 840 C CA . SER A 1 112 ? -23.102 -1.051 -32.398 1.00 41.50 112 SER A CA 1
ATOM 841 C C . SER A 1 112 ? -23.141 -0.166 -31.156 1.00 41.50 112 SER A C 1
ATOM 843 O O . SER A 1 112 ? -23.189 -0.651 -30.030 1.00 41.50 112 SER A O 1
ATOM 845 N N . GLU A 1 113 ? -23.078 1.132 -31.441 1.00 46.72 113 GLU A N 1
ATOM 846 C CA . GLU A 1 113 ? -23.371 2.332 -30.652 1.00 46.72 113 GLU A CA 1
ATOM 847 C C . GLU A 1 113 ? -23.950 2.119 -29.241 1.00 46.72 113 GLU A C 1
ATOM 849 O O . GLU A 1 113 ? -25.093 1.698 -29.061 1.00 46.72 113 GLU A O 1
ATOM 854 N N . GLY A 1 114 ? -23.155 2.498 -28.236 1.00 37.44 114 GLY A N 1
ATOM 855 C CA . GLY A 1 114 ? -23.608 2.721 -26.866 1.00 37.44 114 GLY A CA 1
ATOM 856 C C . GLY A 1 114 ? -24.039 4.180 -26.630 1.00 37.44 114 GLY A C 1
ATOM 857 O O . GLY A 1 114 ? -23.594 5.080 -27.347 1.00 37.44 114 GLY A O 1
ATOM 858 N N . PRO A 1 115 ? -24.897 4.429 -25.625 1.00 38.38 115 PRO A N 1
ATOM 859 C CA . PRO A 1 115 ? -25.470 5.737 -25.337 1.00 38.38 115 PRO A CA 1
ATOM 860 C C . PRO A 1 115 ? -24.451 6.673 -24.671 1.00 38.38 115 PRO A C 1
ATOM 862 O O . PRO A 1 115 ? -23.704 6.284 -23.775 1.00 38.38 115 PRO A O 1
ATOM 865 N N . VAL A 1 116 ? -24.459 7.929 -25.113 1.00 48.78 116 VAL A N 1
ATOM 866 C CA . VAL A 1 116 ? -23.709 9.062 -24.555 1.00 48.78 116 VAL A CA 1
ATOM 867 C C . VAL A 1 116 ? -24.120 9.290 -23.098 1.00 48.78 116 VAL A C 1
ATOM 869 O O . VAL A 1 116 ? -25.278 9.601 -22.829 1.00 48.78 116 VAL A O 1
ATOM 872 N N . VAL A 1 117 ? -23.177 9.157 -22.162 1.00 40.66 117 VAL A N 1
ATOM 873 C CA . VAL A 1 117 ? -23.341 9.640 -20.784 1.00 40.66 117 VAL A CA 1
ATOM 874 C C . VAL A 1 117 ? -22.597 10.965 -20.661 1.00 40.66 117 VAL A C 1
ATOM 876 O O . VAL A 1 117 ? -21.392 11.045 -20.895 1.00 40.66 117 VAL A O 1
ATOM 879 N N . GLU A 1 118 ? -23.366 12.003 -20.344 1.00 35.81 118 GLU A N 1
ATOM 880 C CA . GLU A 1 118 ? -22.957 13.390 -20.152 1.00 35.81 118 GLU A CA 1
ATOM 881 C C . GLU A 1 118 ? -21.853 13.507 -19.091 1.00 35.81 118 GLU A C 1
ATOM 883 O O . GLU A 1 118 ? -22.062 13.244 -17.907 1.00 35.81 118 GLU A O 1
ATOM 888 N N . VAL A 1 119 ? -20.666 13.943 -19.514 1.00 40.31 119 VAL A N 1
ATOM 889 C CA . VAL A 1 119 ? -19.652 14.468 -18.599 1.00 40.31 119 VAL A CA 1
ATOM 890 C C . VAL A 1 119 ? -20.085 15.883 -18.235 1.00 40.31 119 VAL A C 1
ATOM 892 O O . VAL A 1 119 ? -20.020 16.791 -19.064 1.00 40.31 119 VAL A O 1
ATOM 895 N N . ALA A 1 120 ? -20.528 16.074 -16.993 1.00 36.41 120 ALA A N 1
ATOM 896 C CA . ALA A 1 120 ? -20.652 17.392 -16.388 1.00 36.41 120 ALA A CA 1
ATOM 897 C C . ALA A 1 120 ? -19.244 17.994 -16.237 1.00 36.41 120 ALA A C 1
ATOM 899 O O . ALA A 1 120 ? -18.575 17.822 -15.221 1.00 36.41 120 ALA A O 1
ATOM 900 N N . ALA A 1 121 ? -18.771 18.652 -17.295 1.00 38.66 121 ALA A N 1
ATOM 901 C CA . ALA A 1 121 ? -17.639 19.556 -17.234 1.00 38.66 121 ALA A CA 1
ATOM 902 C C . ALA A 1 121 ? -18.098 20.822 -16.502 1.00 38.66 121 ALA A C 1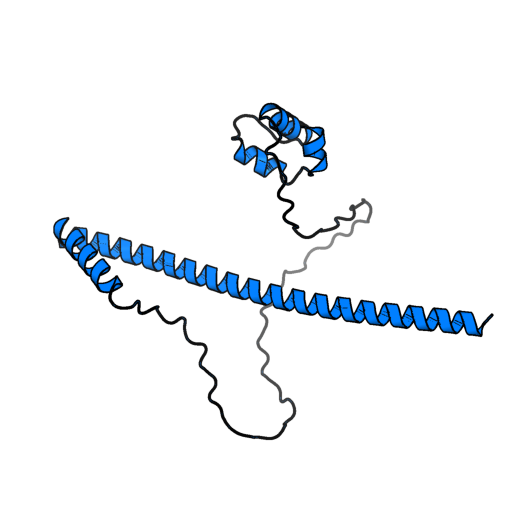
ATOM 904 O O . ALA A 1 121 ? -18.917 21.586 -17.013 1.00 38.66 121 ALA A O 1
ATOM 905 N N . GLU A 1 122 ? -17.593 21.026 -15.289 1.00 34.69 122 GLU A N 1
ATOM 906 C CA . GLU A 1 122 ? -17.699 22.305 -14.598 1.00 34.69 122 GLU A CA 1
ATOM 907 C C . GLU A 1 122 ? -16.888 23.338 -15.396 1.00 34.69 122 GLU A C 1
ATOM 909 O O . GLU A 1 122 ? -15.658 23.313 -15.447 1.00 34.69 122 GLU A O 1
ATOM 914 N N . VAL A 1 123 ? -17.617 24.192 -16.112 1.00 38.31 123 VAL A N 1
ATOM 915 C CA . VAL A 1 123 ? -17.104 25.317 -16.892 1.00 38.31 123 VAL A CA 1
ATOM 916 C C . VAL A 1 123 ? -16.602 26.372 -15.910 1.00 38.31 123 VAL A C 1
ATOM 918 O O . VAL A 1 123 ? -17.397 27.062 -15.276 1.00 38.31 123 VAL A O 1
ATOM 921 N N . ILE A 1 124 ? -15.281 26.508 -15.784 1.00 39.91 124 ILE A N 1
ATOM 922 C CA . ILE A 1 124 ? -14.684 27.705 -15.189 1.00 39.91 124 ILE A CA 1
ATOM 923 C C . ILE A 1 124 ? -14.800 28.818 -16.232 1.00 39.91 124 ILE A C 1
ATOM 925 O O . ILE A 1 124 ? -14.218 28.752 -17.314 1.00 39.91 124 ILE A O 1
ATOM 929 N N . ASP A 1 125 ? -15.616 29.804 -15.884 1.00 30.78 125 ASP A N 1
ATOM 930 C CA . ASP A 1 125 ? -15.980 30.974 -16.669 1.00 30.78 125 ASP A CA 1
ATOM 931 C C . ASP A 1 125 ? -14.739 31.817 -17.023 1.00 30.78 125 ASP A C 1
ATOM 933 O O . ASP A 1 125 ? -14.014 32.307 -16.153 1.00 30.78 125 ASP A O 1
ATOM 937 N N . THR A 1 126 ? -14.468 31.973 -18.318 1.00 44.56 126 THR A N 1
ATOM 938 C CA . THR A 1 126 ? -13.408 32.836 -18.849 1.00 44.56 126 THR A CA 1
ATOM 939 C C . THR A 1 126 ? -13.936 34.255 -19.019 1.00 44.56 126 THR A C 1
ATOM 941 O O . THR A 1 126 ? -14.479 34.585 -20.073 1.00 44.56 126 THR A O 1
ATOM 944 N N . THR A 1 127 ? -13.731 35.117 -18.021 1.00 40.22 127 THR A N 1
ATOM 945 C CA . THR A 1 127 ? -13.883 36.571 -18.194 1.00 40.22 127 THR A CA 1
ATOM 946 C C . THR A 1 127 ? -12.876 37.330 -17.323 1.00 40.22 127 THR A C 1
ATOM 948 O O . THR A 1 127 ? -13.161 37.597 -16.166 1.00 40.22 127 THR A O 1
ATOM 951 N N . ASP A 1 128 ? -11.674 37.616 -17.835 1.00 34.22 128 ASP A N 1
ATOM 952 C CA . ASP A 1 128 ? -11.133 38.983 -17.983 1.00 34.22 128 ASP A CA 1
ATOM 953 C C . ASP A 1 128 ? -9.710 38.950 -18.575 1.00 34.22 128 ASP A C 1
ATOM 955 O O . ASP A 1 128 ? -8.904 38.060 -18.303 1.00 34.22 128 ASP A O 1
ATOM 959 N N . VAL A 1 129 ? -9.416 39.927 -19.424 1.00 40.00 129 VAL A N 1
ATOM 960 C CA . VAL A 1 129 ? -8.210 40.040 -20.252 1.00 40.00 129 VAL A CA 1
ATOM 961 C C . VAL A 1 129 ? -7.192 40.948 -19.565 1.00 40.00 129 VAL A C 1
ATOM 963 O O . VAL A 1 129 ? -7.502 42.110 -19.337 1.00 40.00 129 VAL A O 1
ATOM 966 N N . GLN A 1 130 ? -5.942 40.500 -19.387 1.00 35.41 130 GLN A N 1
ATOM 967 C CA . GLN A 1 130 ? -4.760 41.374 -19.504 1.00 35.41 130 GLN A CA 1
ATOM 968 C C . GLN A 1 130 ? -3.532 40.598 -20.032 1.00 35.41 130 GLN A C 1
ATOM 970 O O . GLN A 1 130 ? -3.199 39.551 -19.480 1.00 35.41 130 GLN A O 1
ATOM 975 N N . PRO A 1 131 ? -2.840 41.097 -21.078 1.00 50.91 131 PRO A N 1
ATOM 976 C CA . PRO A 1 131 ? -1.609 40.511 -21.599 1.00 50.91 131 PRO A CA 1
ATOM 977 C C . PRO A 1 131 ? -0.384 41.194 -20.973 1.00 50.91 131 PRO A C 1
ATOM 979 O O . PRO A 1 131 ? -0.295 42.421 -21.007 1.00 50.91 131 PRO A O 1
ATOM 982 N N . VAL A 1 132 ? 0.589 40.435 -20.457 1.00 39.62 132 VAL A N 1
ATOM 983 C CA . VAL A 1 132 ? 1.937 40.974 -20.206 1.00 39.62 132 VAL A CA 1
ATOM 984 C C . VAL A 1 132 ? 3.006 39.911 -20.487 1.00 39.62 132 VAL A C 1
ATOM 986 O O . VAL A 1 132 ? 2.870 38.752 -20.110 1.00 39.62 132 VAL A O 1
ATOM 989 N N . ASP A 1 133 ? 4.024 40.374 -21.205 1.00 32.12 133 ASP A N 1
ATOM 990 C CA . ASP A 1 133 ? 5.164 39.720 -21.851 1.00 32.12 133 ASP A CA 1
ATOM 991 C C . ASP A 1 133 ? 6.054 38.781 -20.995 1.00 32.12 133 ASP A C 1
ATOM 993 O O . ASP A 1 133 ? 6.021 38.816 -19.762 1.00 32.12 133 ASP A O 1
ATOM 997 N N . PRO A 1 134 ? 6.887 37.950 -21.664 1.00 48.97 134 PRO A N 1
ATOM 998 C CA . PRO A 1 134 ? 7.683 36.880 -21.081 1.00 48.97 134 PRO A CA 1
ATOM 999 C C . PRO A 1 134 ? 8.961 37.429 -20.443 1.00 48.97 134 PRO A C 1
ATOM 1001 O O . PRO A 1 134 ? 9.457 38.471 -20.860 1.00 48.97 134 PRO A O 1
ATOM 1004 N N . THR A 1 135 ? 9.512 36.691 -19.474 1.00 41.00 135 THR A N 1
ATOM 1005 C CA . THR A 1 135 ? 10.947 36.499 -19.149 1.00 41.00 135 THR A CA 1
ATOM 1006 C C . THR A 1 135 ? 11.078 36.292 -17.642 1.00 41.00 135 THR A C 1
ATOM 1008 O O . THR A 1 135 ? 11.180 37.266 -16.905 1.00 41.00 135 THR A O 1
ATOM 1011 N N . THR A 1 136 ? 11.134 35.049 -17.162 1.00 35.50 136 THR A N 1
ATOM 1012 C CA . THR A 1 136 ? 12.117 34.648 -16.138 1.00 35.50 136 THR A CA 1
ATOM 1013 C C . THR A 1 136 ? 12.206 33.126 -16.072 1.00 35.50 136 THR A C 1
ATOM 1015 O O . THR A 1 136 ? 11.202 32.426 -16.132 1.00 35.50 136 THR A O 1
ATOM 1018 N N . GLU A 1 137 ? 13.443 32.653 -16.012 1.00 45.38 137 GLU A N 1
ATOM 1019 C CA . GLU A 1 137 ? 13.904 31.270 -15.949 1.00 45.38 137 GLU A CA 1
ATOM 1020 C C . GLU A 1 137 ? 13.079 30.402 -14.982 1.00 45.38 137 GLU A C 1
ATOM 1022 O O . GLU A 1 137 ? 13.081 30.638 -13.776 1.00 45.38 137 GLU A O 1
ATOM 1027 N N . PHE A 1 138 ? 12.423 29.362 -15.504 1.00 31.11 138 PHE A N 1
ATOM 1028 C CA . PHE A 1 138 ? 12.001 28.218 -14.700 1.00 31.1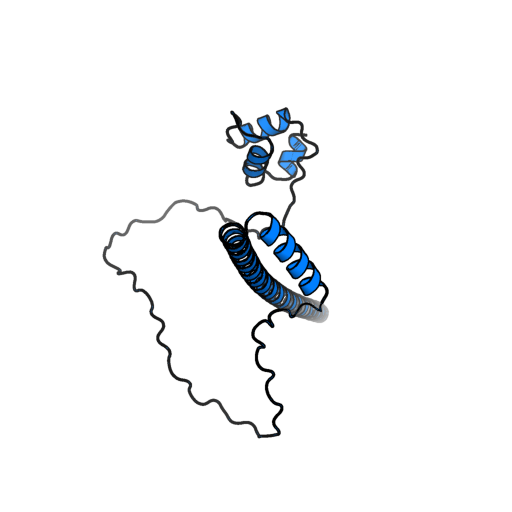1 138 PHE A CA 1
ATOM 1029 C C . PHE A 1 138 ? 12.924 27.048 -15.020 1.00 31.11 138 PHE A C 1
ATOM 1031 O O . PHE A 1 138 ? 12.989 26.552 -16.143 1.00 31.11 138 PHE A O 1
ATOM 1038 N N . ILE A 1 139 ? 13.692 26.705 -13.994 1.00 44.75 139 ILE A N 1
ATOM 1039 C CA . ILE A 1 139 ? 14.598 25.573 -13.879 1.00 44.75 139 ILE A CA 1
ATOM 1040 C C . ILE A 1 139 ? 13.833 24.292 -14.230 1.00 44.75 139 ILE A C 1
ATOM 1042 O O . ILE A 1 139 ? 12.694 24.120 -13.799 1.00 44.75 139 ILE A O 1
ATOM 1046 N N . GLU A 1 140 ? 14.469 23.408 -14.999 1.00 36.81 140 GLU A N 1
ATOM 1047 C CA . GLU A 1 140 ? 14.035 22.026 -15.205 1.00 36.81 140 GLU A CA 1
ATOM 1048 C C . GLU A 1 140 ? 13.841 21.344 -13.844 1.00 36.81 140 GLU A C 1
ATOM 1050 O O . GLU A 1 140 ? 14.786 20.869 -13.215 1.00 36.81 140 GLU A O 1
ATOM 1055 N N . GLU A 1 141 ? 12.599 21.300 -13.371 1.00 35.78 141 GLU A N 1
ATOM 1056 C CA . GLU A 1 141 ? 12.191 20.397 -12.308 1.00 35.78 141 GLU A CA 1
ATOM 1057 C C . GLU A 1 141 ? 12.032 19.016 -12.946 1.00 35.78 141 GLU A C 1
ATOM 1059 O O . GLU A 1 141 ? 10.977 18.635 -13.455 1.00 35.78 141 GLU A O 1
ATOM 1064 N N . ILE A 1 142 ? 13.146 18.284 -12.981 1.00 39.88 142 ILE A N 1
ATOM 1065 C CA . ILE A 1 142 ? 13.150 16.842 -13.194 1.00 39.88 142 ILE A CA 1
ATOM 1066 C C . ILE A 1 142 ? 12.392 16.254 -12.003 1.00 39.88 142 ILE A C 1
ATOM 1068 O O . ILE A 1 142 ? 12.947 16.057 -10.923 1.00 39.88 142 ILE A O 1
ATOM 1072 N N . GLY A 1 143 ? 11.092 16.040 -12.196 1.00 37.56 143 GLY A N 1
ATOM 1073 C CA . GLY A 1 143 ? 10.242 15.261 -11.310 1.00 37.56 143 GLY A CA 1
ATOM 1074 C C . GLY A 1 143 ? 10.694 13.808 -11.333 1.00 37.56 143 GLY A C 1
ATOM 1075 O O . GLY A 1 143 ? 10.136 12.980 -12.052 1.00 37.56 143 GLY A O 1
ATOM 1076 N N . GLU A 1 144 ? 11.747 13.514 -10.577 1.00 32.81 144 GLU A N 1
ATOM 1077 C CA . GLU A 1 144 ? 12.202 12.159 -10.323 1.00 32.81 144 GLU A CA 1
ATOM 1078 C C . GLU A 1 144 ? 11.280 11.532 -9.265 1.00 32.81 144 GLU A C 1
ATOM 1080 O O . GLU A 1 144 ? 11.136 12.015 -8.142 1.00 32.81 144 GLU A O 1
ATOM 1085 N N . SER A 1 145 ? 10.592 10.481 -9.712 1.00 33.16 145 SER A N 1
ATOM 1086 C CA . SER A 1 145 ? 9.776 9.523 -8.962 1.00 33.16 145 SER A CA 1
ATOM 1087 C C . SER A 1 145 ? 10.324 9.208 -7.556 1.00 33.16 145 SER A C 1
ATOM 1089 O O . SER A 1 145 ? 11.545 9.166 -7.382 1.00 33.16 145 SER A O 1
ATOM 1091 N N . PRO A 1 146 ? 9.461 8.924 -6.555 1.00 40.41 146 PRO A N 1
ATOM 1092 C CA . PRO A 1 146 ? 9.873 8.632 -5.190 1.00 40.41 146 PRO A CA 1
ATOM 1093 C C . PRO A 1 146 ? 10.505 7.239 -5.132 1.00 40.41 146 PRO A C 1
ATOM 1095 O O . PRO A 1 146 ? 9.887 6.262 -4.717 1.00 40.41 146 PRO A O 1
ATOM 1098 N N . ALA A 1 147 ? 11.768 7.134 -5.534 1.00 37.84 147 ALA A N 1
ATOM 1099 C CA . ALA A 1 147 ? 12.619 6.104 -4.983 1.00 37.84 147 ALA A CA 1
ATOM 1100 C C . ALA A 1 147 ? 12.716 6.401 -3.485 1.00 37.84 147 ALA A C 1
ATOM 1102 O O . ALA A 1 147 ? 13.208 7.459 -3.083 1.00 37.84 147 ALA A O 1
ATOM 1103 N N . GLU A 1 148 ? 12.209 5.482 -2.667 1.00 45.97 148 GLU A N 1
ATOM 1104 C CA . GLU A 1 148 ? 12.471 5.407 -1.236 1.00 45.97 148 GLU A CA 1
ATOM 1105 C C . GLU A 1 148 ? 13.983 5.237 -1.011 1.00 45.97 148 GLU A C 1
ATOM 1107 O O . GLU A 1 148 ? 14.489 4.172 -0.666 1.00 45.97 148 GLU A O 1
ATOM 1112 N N . ASN A 1 149 ? 14.739 6.314 -1.206 1.00 51.66 149 ASN A N 1
ATOM 1113 C CA . ASN A 1 149 ? 16.042 6.481 -0.603 1.00 51.66 149 ASN A CA 1
ATOM 1114 C C . ASN A 1 149 ? 15.765 6.684 0.882 1.00 51.66 149 ASN A C 1
ATOM 1116 O O . ASN A 1 149 ? 15.586 7.810 1.347 1.00 51.66 149 ASN A O 1
ATOM 1120 N N . ALA A 1 150 ? 15.656 5.581 1.620 1.00 59.28 150 ALA A N 1
ATOM 1121 C CA . ALA A 1 150 ? 15.659 5.601 3.071 1.00 59.28 150 ALA A CA 1
ATOM 1122 C C . ALA A 1 150 ? 17.002 6.193 3.523 1.00 59.28 150 ALA A C 1
ATOM 1124 O O . ALA A 1 150 ? 18.000 5.490 3.663 1.00 59.28 150 ALA A O 1
ATOM 1125 N N . LEU A 1 151 ? 17.035 7.517 3.664 1.00 71.00 151 LEU A N 1
ATOM 1126 C CA . LEU A 1 151 ? 18.200 8.268 4.100 1.00 71.00 151 LEU A CA 1
ATOM 1127 C C . LEU A 1 151 ? 18.619 7.763 5.485 1.00 71.00 151 LEU A C 1
ATOM 1129 O O . LEU A 1 151 ? 17.839 7.810 6.442 1.00 71.00 151 LEU A O 1
ATOM 1133 N N . ASP A 1 152 ? 19.849 7.262 5.599 1.00 75.69 152 ASP A N 1
ATOM 1134 C CA . ASP A 1 152 ? 20.339 6.679 6.846 1.00 75.69 152 ASP A CA 1
ATOM 1135 C C . ASP A 1 152 ? 20.954 7.761 7.740 1.00 75.69 152 ASP A C 1
ATOM 1137 O O . ASP A 1 152 ? 22.124 8.127 7.619 1.00 75.69 152 ASP A O 1
ATOM 1141 N N . PHE A 1 153 ? 20.156 8.256 8.687 1.00 77.69 153 PHE A N 1
ATOM 1142 C CA . PHE A 1 153 ? 20.593 9.211 9.709 1.00 77.69 153 PHE A CA 1
ATOM 1143 C C . PHE A 1 153 ? 21.179 8.537 10.963 1.00 77.69 153 PHE A C 1
ATOM 1145 O O . PHE A 1 153 ? 21.508 9.230 11.933 1.00 77.69 153 PHE A O 1
ATOM 1152 N N . SER A 1 154 ? 21.312 7.205 10.990 1.00 76.69 154 SER A N 1
ATOM 1153 C CA . SER A 1 154 ? 21.757 6.455 12.180 1.00 76.69 154 SER A CA 1
ATOM 1154 C C . SER A 1 154 ? 23.196 6.779 12.581 1.00 76.69 154 SER A C 1
ATOM 1156 O O . SER A 1 154 ? 23.554 6.672 13.754 1.00 76.69 154 SER A O 1
ATOM 1158 N N . LYS A 1 155 ? 24.012 7.220 11.617 1.00 77.38 155 LYS A N 1
ATOM 1159 C CA . LYS A 1 155 ? 25.416 7.605 11.819 1.00 77.38 155 LYS A CA 1
ATOM 1160 C C . LYS A 1 155 ? 25.588 9.010 12.408 1.00 77.38 155 LYS A C 1
ATOM 1162 O O . LYS A 1 155 ? 26.665 9.326 12.902 1.00 77.38 155 LYS A O 1
ATOM 1167 N N . LEU A 1 156 ? 24.544 9.844 12.393 1.00 79.25 156 LEU A N 1
ATOM 1168 C CA . LEU A 1 156 ? 24.621 11.237 12.837 1.00 79.25 156 LEU A CA 1
ATOM 1169 C C . LEU A 1 156 ? 24.267 11.393 14.322 1.00 79.25 156 LEU A C 1
ATOM 1171 O O . LEU A 1 156 ? 23.210 10.968 14.804 1.00 79.25 156 LEU A O 1
ATOM 1175 N N . SER A 1 157 ? 25.119 12.110 15.055 1.00 84.44 157 SER A N 1
ATOM 1176 C CA . SER A 1 157 ? 24.794 12.566 16.408 1.00 84.44 157 SER A CA 1
ATOM 1177 C C . SER A 1 157 ? 23.720 13.661 16.386 1.00 84.44 157 SER A C 1
ATOM 1179 O O . SER A 1 157 ? 23.544 14.385 15.405 1.00 84.44 157 SER A O 1
ATOM 1181 N N . TRP A 1 158 ? 23.021 13.851 17.511 1.00 84.31 158 TRP A N 1
ATOM 1182 C CA . TRP A 1 158 ? 22.001 14.900 17.634 1.00 84.31 158 TRP A CA 1
ATOM 1183 C C . TRP A 1 158 ? 22.539 16.290 17.266 1.00 84.31 158 TRP A C 1
ATOM 1185 O O . TRP A 1 158 ? 21.880 17.026 16.544 1.00 84.31 158 TRP A O 1
ATOM 1195 N N . LYS A 1 159 ? 23.770 16.632 17.667 1.00 84.62 159 LYS A N 1
ATOM 1196 C CA . LYS A 1 159 ? 24.392 17.922 17.323 1.00 84.62 159 LYS A CA 1
ATOM 1197 C C . LYS A 1 159 ? 24.639 18.082 15.817 1.00 84.62 159 LYS A C 1
ATOM 1199 O O . LYS A 1 159 ? 24.482 19.185 15.300 1.00 84.62 159 LYS A O 1
ATOM 1204 N N . GLN A 1 160 ? 25.008 17.006 15.120 1.00 84.56 160 GLN A N 1
ATOM 1205 C CA . GLN A 1 160 ? 25.222 17.026 13.667 1.00 84.56 160 GLN A CA 1
ATOM 1206 C C . GLN A 1 160 ? 23.899 17.192 12.919 1.00 84.56 160 GLN A C 1
ATOM 1208 O O . GLN A 1 160 ? 23.811 18.039 12.035 1.00 84.56 160 GLN A O 1
ATOM 1213 N N . LEU A 1 161 ? 22.846 16.500 13.365 1.00 84.06 161 LEU A N 1
ATOM 1214 C CA . LEU A 1 161 ? 21.483 16.697 12.864 1.00 84.06 161 LEU A CA 1
ATOM 1215 C C . LEU A 1 161 ? 21.021 18.149 13.013 1.00 84.06 161 LEU A C 1
ATOM 1217 O O . LEU A 1 161 ? 20.502 18.724 12.066 1.00 84.06 161 LEU A O 1
ATOM 1221 N N . GLN A 1 162 ? 21.261 18.779 14.167 1.00 84.44 162 GLN A N 1
ATOM 1222 C CA . GLN A 1 162 ? 20.908 20.188 14.380 1.00 84.44 162 GLN A CA 1
ATOM 1223 C C . GLN A 1 162 ? 21.683 21.143 13.460 1.00 84.44 162 GLN A C 1
ATOM 1225 O O . GLN A 1 162 ? 21.121 22.123 12.971 1.00 84.44 162 GLN A O 1
ATOM 1230 N N . LYS A 1 163 ? 22.969 20.872 13.216 1.00 85.56 163 LYS A N 1
ATOM 1231 C CA . LYS A 1 163 ? 23.807 21.690 12.329 1.00 85.56 163 LYS A CA 1
ATOM 1232 C C . LYS A 1 163 ? 23.371 21.563 10.868 1.00 85.56 163 LYS A C 1
ATOM 1234 O O . LYS A 1 163 ? 23.308 22.570 10.171 1.00 85.56 163 LYS A O 1
ATOM 1239 N N . LEU A 1 164 ? 23.039 20.348 10.444 1.00 84.75 164 LEU A N 1
ATOM 1240 C CA . LEU A 1 164 ? 22.542 20.040 9.106 1.00 84.75 164 LEU A CA 1
ATOM 1241 C C . LEU A 1 164 ? 21.116 20.584 8.888 1.00 84.75 164 LEU A C 1
ATOM 1243 O O . LEU A 1 164 ? 20.803 21.103 7.824 1.00 84.75 164 LEU A O 1
ATOM 1247 N N . ALA A 1 165 ? 20.281 20.595 9.929 1.00 84.75 165 ALA A N 1
ATOM 1248 C CA . ALA A 1 165 ? 19.005 21.309 9.921 1.00 84.75 165 ALA A CA 1
ATOM 1249 C C . ALA A 1 165 ? 19.205 22.812 9.683 1.00 84.75 165 ALA A C 1
ATOM 1251 O O . ALA A 1 165 ? 18.572 23.404 8.812 1.00 84.75 165 ALA A O 1
ATOM 1252 N N . ALA A 1 166 ? 20.113 23.425 10.450 1.00 84.06 166 ALA A N 1
ATOM 1253 C CA . ALA A 1 166 ? 20.382 24.853 10.374 1.00 84.06 166 ALA A CA 1
ATOM 1254 C C . ALA A 1 166 ? 20.992 25.260 9.023 1.00 84.06 166 ALA A C 1
ATOM 1256 O O . ALA A 1 166 ? 20.624 26.308 8.497 1.00 84.06 166 ALA A O 1
ATOM 1257 N N . SER A 1 167 ? 21.871 24.436 8.435 1.00 83.56 167 SER A N 1
ATOM 1258 C CA . SER A 1 167 ? 22.446 24.704 7.108 1.00 83.56 167 SER A CA 1
ATOM 1259 C C . SER A 1 167 ? 21.410 24.641 5.985 1.00 83.56 167 SER A C 1
ATOM 1261 O O . SER A 1 167 ? 21.571 25.323 4.978 1.00 83.56 167 SER A O 1
ATOM 1263 N N . LYS A 1 168 ? 20.330 23.876 6.174 1.00 84.06 168 LYS A N 1
ATOM 1264 C CA . LYS A 1 168 ? 19.205 23.758 5.233 1.00 84.06 168 LYS A CA 1
ATOM 1265 C C . LYS A 1 168 ? 18.027 24.683 5.584 1.00 84.06 168 LYS A C 1
ATOM 1267 O O . LYS A 1 168 ? 16.958 24.564 4.999 1.00 84.06 168 LYS A O 1
ATOM 1272 N N . GLY A 1 169 ? 18.202 25.604 6.539 1.00 80.75 169 GLY A N 1
ATOM 1273 C CA . GLY A 1 169 ? 17.186 26.597 6.916 1.00 80.75 169 GLY A CA 1
ATOM 1274 C C . GLY A 1 169 ? 16.063 26.077 7.824 1.00 80.75 169 GLY A C 1
ATOM 1275 O O . GLY A 1 169 ? 15.075 26.776 8.050 1.00 80.75 169 GLY A O 1
ATOM 1276 N N . VAL A 1 170 ? 16.195 24.874 8.390 1.00 83.50 170 VAL A N 1
ATOM 1277 C CA . VAL A 1 170 ? 15.192 24.270 9.276 1.00 83.50 170 VAL A CA 1
ATOM 1278 C C . VAL A 1 170 ? 15.403 24.730 10.721 1.00 83.50 170 VAL A C 1
ATOM 1280 O O . VAL A 1 170 ? 16.448 24.502 11.331 1.00 83.50 170 VAL A O 1
ATOM 1283 N N . SER A 1 171 ? 14.370 25.333 11.318 1.00 80.44 171 SER A N 1
ATOM 1284 C CA . SER A 1 171 ? 14.392 25.700 12.740 1.00 80.44 171 SER A CA 1
ATOM 1285 C C . SER A 1 171 ? 14.424 24.462 13.642 1.00 80.44 171 SER A C 1
ATOM 1287 O O . SER A 1 171 ? 13.581 23.571 13.519 1.00 80.44 171 SER A O 1
ATOM 1289 N N . VAL A 1 172 ? 15.382 24.449 14.572 1.00 80.88 172 VAL A N 1
ATOM 1290 C CA . VAL A 1 172 ? 15.706 23.334 15.484 1.00 80.88 172 VAL A CA 1
ATOM 1291 C C . VAL A 1 172 ? 15.089 23.518 16.881 1.00 80.88 172 VAL A C 1
ATOM 1293 O O . VAL A 1 172 ? 15.015 22.587 17.685 1.00 80.88 172 VAL A O 1
ATOM 1296 N N . LYS A 1 173 ? 14.654 24.738 17.217 1.00 79.25 173 LYS A N 1
ATOM 1297 C CA . LYS A 1 173 ? 14.262 25.104 18.583 1.00 79.25 173 LYS A CA 1
ATOM 1298 C C . LYS A 1 173 ? 12.953 24.411 18.981 1.00 79.25 173 LYS A C 1
ATOM 1300 O O . LYS A 1 173 ? 11.907 24.692 18.410 1.00 79.25 173 LYS A O 1
ATOM 1305 N N . GLY A 1 174 ? 13.022 23.536 19.987 1.00 78.69 174 GLY A N 1
ATOM 1306 C CA . GLY A 1 174 ? 11.857 22.859 20.572 1.00 78.69 174 GLY A CA 1
ATOM 1307 C C . GLY A 1 174 ? 11.324 21.652 19.791 1.00 78.69 174 GLY A C 1
ATOM 1308 O O . GLY A 1 174 ? 10.322 21.080 20.208 1.00 78.69 174 GLY A O 1
ATOM 1309 N N . LYS A 1 175 ? 11.975 21.244 18.692 1.00 81.94 175 LYS A N 1
ATOM 1310 C CA . LYS A 1 175 ? 11.558 20.074 17.904 1.00 81.94 175 LYS A CA 1
ATOM 1311 C C . LYS A 1 175 ? 12.132 18.775 18.461 1.00 81.94 175 LYS A C 1
ATOM 1313 O O . LYS A 1 175 ? 13.269 18.746 18.943 1.00 81.94 175 LYS A O 1
ATOM 1318 N N . LYS A 1 176 ? 11.355 17.693 18.368 1.00 85.25 176 LYS A N 1
ATOM 1319 C CA . LYS A 1 176 ? 11.833 16.340 18.679 1.00 85.25 176 LYS A CA 1
ATOM 1320 C C . LYS A 1 176 ? 12.718 15.825 17.545 1.00 85.25 176 LYS A C 1
ATOM 1322 O O . LYS A 1 176 ? 12.723 16.368 16.443 1.00 85.25 176 LYS A O 1
ATOM 1327 N N . LYS A 1 177 ? 13.482 14.763 17.822 1.00 82.69 177 LYS A N 1
ATOM 1328 C CA . LYS A 1 177 ? 14.399 14.172 16.839 1.00 82.69 177 LYS A CA 1
ATOM 1329 C C . LYS A 1 177 ? 13.682 13.678 15.585 1.00 82.69 177 LYS A C 1
ATOM 1331 O O . LYS A 1 177 ? 14.179 13.921 14.498 1.00 82.69 177 LYS A O 1
ATOM 1336 N N . THR A 1 178 ? 12.519 13.058 15.743 1.00 83.56 178 THR A N 1
ATOM 1337 C CA . THR A 1 178 ? 11.663 12.585 14.645 1.00 83.56 178 THR A CA 1
ATOM 1338 C C . THR A 1 178 ? 11.212 13.732 13.746 1.00 83.56 178 THR A C 1
ATOM 1340 O O . THR A 1 178 ? 11.486 13.716 12.556 1.00 83.56 178 THR A O 1
ATOM 1343 N N . ASP A 1 179 ? 10.661 14.795 14.333 1.00 83.00 179 ASP A N 1
ATOM 1344 C CA . ASP A 1 179 ? 10.117 15.934 13.581 1.00 83.00 179 ASP A CA 1
ATOM 1345 C C . ASP A 1 179 ? 11.214 16.690 12.814 1.00 83.00 179 ASP A C 1
ATOM 1347 O O . ASP A 1 179 ? 10.972 17.308 11.778 1.00 83.00 179 ASP A O 1
ATOM 1351 N N . LEU A 1 180 ? 12.438 16.678 13.353 1.00 83.19 180 LEU A N 1
ATOM 1352 C CA . LEU A 1 180 ? 13.605 17.248 12.696 1.00 83.19 180 LEU A CA 1
ATOM 1353 C C . LEU A 1 180 ? 14.070 16.373 11.523 1.00 83.19 180 LEU A C 1
ATOM 1355 O O . LEU A 1 180 ? 14.426 16.915 10.483 1.00 83.19 180 LEU A O 1
ATOM 1359 N N . LEU A 1 181 ? 14.050 15.048 11.682 1.00 84.44 181 LEU A N 1
ATOM 1360 C CA . LEU A 1 181 ? 14.392 14.101 10.6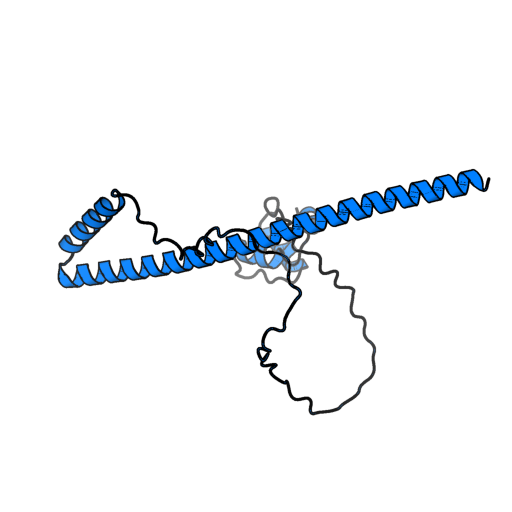19 1.00 84.44 181 LEU A CA 1
ATOM 1361 C C . LEU A 1 181 ? 13.406 14.203 9.456 1.00 84.44 181 LEU A C 1
ATOM 1363 O O . LEU A 1 181 ? 13.849 14.367 8.328 1.00 84.44 181 LEU A O 1
ATOM 1367 N N . ASP A 1 182 ? 12.102 14.231 9.727 1.00 83.88 182 ASP A N 1
ATOM 1368 C CA . ASP A 1 182 ? 11.074 14.350 8.684 1.00 83.88 182 ASP A CA 1
ATOM 1369 C C . ASP A 1 182 ? 11.188 15.670 7.906 1.00 83.88 182 ASP A C 1
ATOM 1371 O O . ASP A 1 182 ? 11.004 15.714 6.689 1.00 83.88 182 ASP A O 1
ATOM 1375 N N . ALA A 1 183 ? 11.532 16.760 8.602 1.00 82.81 183 ALA A N 1
ATOM 1376 C CA . ALA A 1 183 ? 11.730 18.068 7.981 1.00 82.81 183 ALA A CA 1
ATOM 1377 C C . ALA A 1 183 ? 12.990 18.128 7.101 1.00 82.81 183 ALA A C 1
ATOM 1379 O O . ALA A 1 183 ? 13.030 18.879 6.131 1.00 82.81 183 ALA A O 1
ATOM 1380 N N . ILE A 1 184 ? 14.021 17.362 7.453 1.00 85.00 184 ILE A N 1
ATOM 1381 C CA . ILE A 1 184 ? 15.313 17.341 6.762 1.00 85.00 184 ILE A CA 1
ATOM 1382 C C . ILE A 1 184 ? 15.330 16.303 5.640 1.00 85.00 184 ILE A C 1
ATOM 1384 O O . ILE A 1 184 ? 15.972 16.538 4.623 1.00 85.00 184 ILE A O 1
ATOM 1388 N N . ALA A 1 185 ? 14.603 15.194 5.784 1.00 83.44 185 ALA A N 1
ATOM 1389 C CA . ALA A 1 185 ? 14.561 14.099 4.817 1.00 83.44 185 ALA A CA 1
ATOM 1390 C C . ALA A 1 185 ? 14.113 14.550 3.417 1.00 83.44 185 ALA A C 1
ATOM 1392 O O . ALA A 1 185 ? 14.506 13.952 2.426 1.00 83.44 185 ALA A O 1
ATOM 1393 N N . LYS A 1 186 ? 13.340 15.640 3.330 1.00 80.81 186 LYS A N 1
ATOM 1394 C CA . LYS A 1 186 ? 12.892 16.237 2.061 1.00 80.81 186 LYS A CA 1
ATOM 1395 C C . LYS A 1 186 ? 13.873 17.251 1.456 1.00 80.81 186 LYS A C 1
ATOM 1397 O O . LYS A 1 186 ? 13.642 17.727 0.354 1.00 80.81 186 LYS A O 1
ATOM 1402 N N . LEU A 1 187 ? 14.922 17.636 2.184 1.00 79.62 187 LEU A N 1
ATOM 1403 C CA . LEU A 1 187 ? 15.830 18.743 1.835 1.00 79.62 187 LEU A CA 1
ATOM 1404 C C . LEU A 1 187 ? 17.296 18.307 1.697 1.00 79.62 187 LEU A C 1
ATOM 1406 O O . LEU A 1 187 ? 18.178 19.128 1.421 1.00 79.62 187 LEU A O 1
ATOM 1410 N N . VAL A 1 188 ? 17.584 17.037 1.972 1.00 81.19 188 VAL A N 1
ATOM 1411 C CA . VAL A 1 188 ? 18.935 16.523 2.189 1.00 81.19 188 VAL A CA 1
ATOM 1412 C C . VAL A 1 188 ? 19.107 15.220 1.436 1.00 81.19 188 VAL A C 1
ATOM 1414 O O . VAL A 1 188 ? 18.217 14.380 1.420 1.00 81.19 188 VAL A O 1
ATOM 1417 N N . THR A 1 189 ? 20.270 15.065 0.814 1.00 81.50 189 THR A N 1
ATOM 1418 C CA . THR A 1 189 ? 20.679 13.848 0.108 1.00 81.50 189 THR A CA 1
ATOM 1419 C C . THR A 1 189 ? 21.581 12.984 0.991 1.00 81.50 189 THR A C 1
ATOM 1421 O O . THR A 1 189 ? 22.153 13.465 1.971 1.00 81.50 189 THR A O 1
ATOM 1424 N N . GLN A 1 190 ? 21.792 11.714 0.633 1.00 77.94 190 GLN A N 1
ATOM 1425 C CA . GLN A 1 190 ? 22.718 10.852 1.380 1.00 77.94 190 GLN A CA 1
ATOM 1426 C C . GLN A 1 190 ? 24.147 11.431 1.411 1.00 77.94 190 GLN A C 1
ATOM 1428 O O . GLN A 1 190 ? 24.823 11.350 2.432 1.00 77.94 190 GLN A O 1
ATOM 1433 N N . SER A 1 191 ? 24.567 12.128 0.348 1.00 75.81 191 SER A N 1
ATOM 1434 C CA . SER A 1 191 ? 25.854 12.834 0.309 1.00 75.81 191 SER A CA 1
ATOM 1435 C C . SER A 1 191 ? 25.953 13.959 1.345 1.00 75.81 191 SER A C 1
ATOM 1437 O O . SER A 1 191 ? 27.030 14.191 1.887 1.00 75.81 191 SER A O 1
ATOM 1439 N N . ASP A 1 192 ? 24.865 14.685 1.616 1.00 78.94 192 ASP A N 1
ATOM 1440 C CA . ASP A 1 192 ? 24.854 15.729 2.649 1.00 78.94 192 ASP A CA 1
ATOM 1441 C C . ASP A 1 192 ? 24.978 15.113 4.058 1.00 78.94 192 ASP A C 1
ATOM 1443 O O . ASP A 1 192 ? 25.608 15.692 4.945 1.00 78.94 192 ASP A O 1
ATOM 1447 N N . ILE A 1 193 ? 24.381 13.932 4.265 1.00 78.00 193 ILE A N 1
ATOM 1448 C CA . ILE A 1 193 ? 24.460 13.169 5.520 1.00 78.00 193 ILE A CA 1
ATOM 1449 C C . ILE A 1 193 ? 25.886 12.666 5.743 1.00 78.00 193 ILE A C 1
ATOM 1451 O O . ILE A 1 193 ? 26.430 12.846 6.833 1.00 78.00 193 ILE A O 1
ATOM 1455 N N . ASP A 1 194 ? 26.516 12.121 4.704 1.00 76.50 194 ASP A N 1
ATOM 1456 C CA . ASP A 1 194 ? 27.889 11.616 4.766 1.00 76.50 194 ASP A CA 1
ATOM 1457 C C . ASP A 1 194 ? 28.920 12.741 4.979 1.00 76.50 194 ASP A C 1
ATOM 1459 O O . ASP A 1 194 ? 29.945 12.519 5.618 1.00 76.50 194 ASP A O 1
ATOM 1463 N N . GLN A 1 195 ? 28.647 13.967 4.513 1.00 76.00 195 GLN A N 1
ATOM 1464 C CA . GLN A 1 195 ? 29.483 15.145 4.802 1.00 76.00 195 GLN A CA 1
ATOM 1465 C C . GLN A 1 195 ? 29.311 15.690 6.228 1.00 76.00 195 GLN A C 1
ATOM 1467 O O . GLN A 1 195 ? 30.177 16.420 6.721 1.00 76.00 195 GLN A O 1
ATOM 1472 N N . ALA A 1 196 ? 28.182 15.400 6.876 1.00 70.75 196 ALA A N 1
ATOM 1473 C CA . ALA A 1 196 ? 27.882 15.868 8.226 1.00 70.75 196 ALA A CA 1
ATOM 1474 C C . ALA A 1 196 ? 28.255 14.863 9.327 1.00 70.75 196 ALA A C 1
ATOM 1476 O O . ALA A 1 196 ? 28.324 15.278 10.493 1.00 70.75 196 ALA A O 1
ATOM 1477 N N . ALA A 1 197 ? 28.457 13.588 8.971 1.00 67.62 197 ALA A N 1
ATOM 1478 C CA . ALA A 1 197 ? 28.897 12.495 9.844 1.00 67.62 197 ALA A CA 1
ATOM 1479 C C . ALA A 1 197 ? 30.360 12.659 10.284 1.00 67.62 197 ALA A C 1
ATOM 1481 O O . ALA A 1 197 ? 30.612 12.412 11.488 1.00 67.62 197 ALA A O 1
#

Sequence (197 aa):
MFATFNTITAKNIQVTEELISDLQAELEAARQQLARFQQEEQAQLTAKAAAESALEAAAKAFKAVAIAYGENGVEEFKNALLAASQEAPQVPALPAVEEQPKTDEVEPTLPSEGPVVEVAAEVIDTTDVQPVDPTTEFIEEIGESPAENALDFSKLSWKQLQKLAASKGVSVKGKKKTDLLDAIAKLVTQSDIDQAA

Radius of gyration: 31.39 Å; chains: 1; bounding box: 62×63×83 Å

Foldseek 3Di:
DVVVVVVVVVVVVVVVVVVVVVVVVVVVVVVVVVVVVVVVVVVVVVVVVVVVVVVVVVVVVLVVQCVPPNPVSSVVVVVVVVVVPVVDDPPPPPPPPDDDDDDDDDDDDDDDDDDDDDDPDPDPDDDDDDDDDDDDDDDPPPPDDDPPPVQDLVPPDPVLLCVLCVVQVHDPPPDDPVVSCVVCVVRDDSVSSVVSD

pLDDT: mean 72.19, std 22.26, range [30.78, 97.5]

Secondary structure (DSSP, 8-state):
-HHHHHHHHHHHHHHHHHHHHHHHHHHHHHHHHHHHHHHHHHHHHHHHHHHHHHHHHHHHHHHHHHHHHHHHHHHHHHHHHHHHHHS------------PPP-----------PPPP------------------------------------TT--HHHHHHHHHHTT---TT--HHHHHHHHHTT--HHHHHHH-